Protein AF-A0A316VAS8-F1 (afdb_monomer_lite)

Radius of gyration: 20.97 Å; chains: 1; bounding box: 52×26×60 Å

Structure (mmCIF, N/CA/C/O backbone):
data_AF-A0A316VAS8-F1
#
_entry.id   AF-A0A316VAS8-F1
#
loop_
_atom_site.group_PDB
_atom_site.id
_atom_site.type_symbol
_atom_site.label_atom_id
_atom_site.label_alt_id
_atom_site.label_comp_id
_atom_site.label_asym_id
_atom_site.label_entity_id
_atom_site.label_seq_id
_atom_site.pdbx_PDB_ins_code
_atom_site.Cartn_x
_atom_site.Cartn_y
_atom_site.Cartn_z
_atom_site.occupancy
_atom_site.B_iso_or_equiv
_atom_site.auth_seq_id
_atom_site.auth_comp_id
_atom_site.auth_asym_id
_atom_site.auth_atom_id
_atom_site.pdbx_PDB_model_num
ATOM 1 N N . MET A 1 1 ? 0.333 -2.258 -0.713 1.00 85.44 1 MET A N 1
ATOM 2 C CA . MET A 1 1 ? -1.130 -2.370 -0.491 1.00 85.44 1 MET A CA 1
ATOM 3 C C . MET A 1 1 ? -1.535 -3.249 0.680 1.00 85.44 1 MET A C 1
ATOM 5 O O . MET A 1 1 ? -2.393 -2.812 1.429 1.00 85.44 1 MET A O 1
ATOM 9 N N . GLY A 1 2 ? -0.950 -4.436 0.893 1.00 84.69 2 GLY A N 1
ATOM 10 C CA . GLY A 1 2 ? -1.329 -5.279 2.043 1.00 84.69 2 GLY A CA 1
ATOM 11 C C . GLY A 1 2 ? -1.192 -4.577 3.402 1.00 84.69 2 GLY A C 1
ATOM 12 O O . GLY A 1 2 ? -2.156 -4.522 4.159 1.00 84.69 2 GLY A O 1
ATOM 13 N N . VAL A 1 3 ? -0.025 -3.971 3.653 1.00 83.50 3 VAL A N 1
ATOM 14 C CA . VAL A 1 3 ? 0.287 -3.218 4.883 1.00 83.50 3 VAL A CA 1
ATOM 15 C C . VAL A 1 3 ? -0.749 -2.117 5.184 1.00 83.50 3 VAL A C 1
ATOM 17 O O . VAL A 1 3 ? -1.467 -2.267 6.170 1.00 83.50 3 VAL A O 1
ATOM 20 N N . PRO A 1 4 ? -0.980 -1.105 4.317 1.00 85.50 4 PRO A N 1
ATOM 21 C CA . PRO A 1 4 ? -1.930 -0.032 4.629 1.00 85.50 4 PRO A CA 1
ATOM 22 C C . PRO A 1 4 ? -3.378 -0.526 4.800 1.00 85.50 4 PRO A C 1
ATOM 24 O O . PRO A 1 4 ? -4.128 0.025 5.607 1.00 85.50 4 PRO A O 1
ATOM 27 N N . CYS A 1 5 ? -3.788 -1.588 4.095 1.00 90.38 5 CYS A N 1
ATOM 28 C CA . CYS A 1 5 ? -5.108 -2.193 4.284 1.00 90.38 5 CYS A CA 1
ATOM 29 C C . CYS A 1 5 ? -5.245 -2.898 5.644 1.00 90.38 5 CYS A C 1
ATOM 31 O O . CYS A 1 5 ? -6.290 -2.783 6.292 1.00 90.38 5 CYS A O 1
ATOM 33 N N . ALA A 1 6 ? -4.209 -3.612 6.095 1.00 88.75 6 ALA A N 1
ATOM 34 C CA . ALA A 1 6 ? -4.188 -4.240 7.414 1.00 88.75 6 ALA A CA 1
ATOM 35 C C . ALA A 1 6 ? -4.229 -3.182 8.526 1.00 88.75 6 ALA A C 1
ATOM 37 O O . ALA A 1 6 ? -5.045 -3.279 9.447 1.00 88.75 6 ALA A O 1
ATOM 38 N N . SER A 1 7 ? -3.430 -2.128 8.387 1.00 87.38 7 SER A N 1
ATOM 39 C CA . SER A 1 7 ? -3.349 -1.023 9.342 1.00 87.38 7 SER A CA 1
ATOM 40 C C . SER A 1 7 ? -4.661 -0.248 9.431 1.00 87.38 7 SER A C 1
ATOM 42 O O . SER A 1 7 ? -5.120 0.045 10.535 1.00 87.38 7 SER A O 1
ATOM 44 N N . LEU A 1 8 ? -5.354 -0.037 8.305 1.00 90.38 8 LEU A N 1
ATOM 45 C CA . LEU A 1 8 ? -6.714 0.509 8.286 1.00 90.38 8 LEU A CA 1
ATOM 46 C C . LEU A 1 8 ? -7.700 -0.363 9.085 1.00 90.38 8 LEU A C 1
ATOM 48 O O . LEU A 1 8 ? -8.495 0.161 9.868 1.00 90.38 8 LEU A O 1
ATOM 52 N N . CYS A 1 9 ? -7.656 -1.689 8.919 1.00 92.19 9 CYS A N 1
ATOM 53 C CA . CYS A 1 9 ? -8.532 -2.601 9.663 1.00 92.19 9 CYS A CA 1
ATOM 54 C C . CYS A 1 9 ? -8.258 -2.539 11.173 1.00 92.19 9 CYS A C 1
ATOM 56 O O . CYS A 1 9 ? -9.196 -2.501 11.976 1.00 92.19 9 CYS A O 1
ATOM 58 N N . VAL A 1 10 ? -6.982 -2.480 11.569 1.00 89.88 10 VAL A N 1
ATOM 59 C CA . VAL A 1 10 ? -6.583 -2.319 12.973 1.00 89.88 10 VAL A CA 1
ATOM 60 C C . VAL A 1 10 ? -7.068 -0.975 13.520 1.00 89.88 10 VAL A C 1
ATOM 62 O O . VAL A 1 10 ? -7.765 -0.960 14.536 1.00 89.88 10 VAL A O 1
ATOM 65 N N . ALA A 1 11 ? -6.784 0.137 12.837 1.00 89.88 11 ALA A N 1
ATOM 66 C CA . ALA A 1 11 ? -7.184 1.481 13.254 1.00 89.88 11 ALA A CA 1
ATOM 67 C C . ALA A 1 11 ? -8.708 1.604 13.416 1.00 89.88 11 ALA A C 1
ATOM 69 O O . ALA A 1 11 ? -9.189 2.084 14.445 1.00 89.88 11 ALA A O 1
ATOM 70 N N . LYS A 1 12 ? -9.479 1.084 12.454 1.00 91.69 12 LYS A N 1
ATOM 71 C CA . LYS A 1 12 ? -10.947 1.030 12.506 1.00 91.69 12 LYS A CA 1
ATOM 72 C C . LYS A 1 12 ? -11.452 0.229 13.708 1.00 91.69 12 LYS A C 1
ATOM 74 O O . LYS A 1 12 ? -12.388 0.652 14.386 1.00 91.69 12 LYS A O 1
ATOM 79 N N . LYS A 1 13 ? -10.843 -0.924 13.998 1.00 89.31 13 LYS A N 1
ATOM 80 C CA . LYS A 1 13 ? -11.228 -1.750 15.149 1.00 89.31 13 LYS A CA 1
ATOM 81 C C . LYS A 1 13 ? -10.916 -1.051 16.471 1.00 89.31 13 LYS A C 1
ATOM 83 O O . LYS A 1 13 ? -11.754 -1.072 17.368 1.00 89.31 13 LYS A O 1
ATOM 88 N N . LEU A 1 14 ? -9.748 -0.418 16.591 1.00 88.69 14 LEU A N 1
ATOM 89 C CA . LEU A 1 14 ? -9.381 0.354 17.781 1.00 88.69 14 LEU A CA 1
ATOM 90 C C . LEU A 1 14 ? -10.338 1.541 17.981 1.00 88.69 14 LEU A C 1
ATOM 92 O O . LEU A 1 14 ? -10.826 1.742 19.092 1.00 88.69 14 LEU A O 1
ATOM 96 N N . GLU A 1 15 ? -10.679 2.271 16.913 1.00 90.50 15 GLU A N 1
ATOM 97 C CA . GLU A 1 15 ? -11.632 3.391 16.960 1.00 90.50 15 GLU A CA 1
ATOM 98 C C . GLU A 1 15 ? -13.016 2.937 17.425 1.00 90.50 15 GLU A C 1
ATOM 100 O O . GLU A 1 15 ? -13.619 3.573 18.291 1.00 90.50 15 GLU A O 1
ATOM 105 N N . ALA A 1 16 ? -13.498 1.798 16.929 1.00 87.38 16 ALA A N 1
ATOM 106 C CA . ALA A 1 16 ? -14.784 1.240 17.330 1.00 87.38 16 ALA A CA 1
ATOM 107 C C . ALA A 1 16 ? -14.825 0.856 18.827 1.00 87.38 16 ALA A C 1
ATOM 109 O O . ALA A 1 16 ? -15.875 0.970 19.470 1.00 87.38 16 ALA A O 1
ATOM 110 N N . ILE A 1 17 ? -13.687 0.443 19.404 1.00 85.19 17 ILE A N 1
ATOM 111 C CA . ILE A 1 17 ? -13.554 0.192 20.848 1.00 85.19 17 ILE A CA 1
ATOM 112 C C . ILE A 1 17 ? -13.569 1.530 21.602 1.00 85.19 17 ILE A C 1
ATOM 114 O O . ILE A 1 17 ? -14.363 1.711 22.526 1.00 85.19 17 ILE A O 1
ATOM 118 N N . ALA A 1 18 ? -12.746 2.498 21.185 1.00 85.38 18 ALA A N 1
ATOM 119 C CA . ALA A 1 18 ? -12.641 3.816 21.823 1.00 85.38 18 ALA A CA 1
ATOM 120 C C . ALA A 1 18 ? -13.963 4.601 21.804 1.00 85.38 18 ALA A C 1
ATOM 122 O O . ALA A 1 18 ? -14.313 5.313 22.755 1.00 85.38 18 ALA A O 1
ATOM 123 N N . SER A 1 19 ? -14.722 4.461 20.718 1.00 84.56 19 SER A N 1
ATOM 124 C CA . SER A 1 19 ? -16.012 5.111 20.523 1.00 84.56 19 SER A CA 1
ATOM 125 C C . SER A 1 19 ? -17.147 4.464 21.330 1.00 84.56 19 SER A C 1
ATOM 127 O O . SER A 1 19 ? -18.249 5.005 21.296 1.00 84.56 19 SER A O 1
ATOM 129 N N . THR A 1 20 ? -16.872 3.387 22.087 1.00 79.12 20 THR A N 1
ATOM 130 C CA . THR A 1 20 ? -17.818 2.554 22.863 1.00 79.12 20 THR A CA 1
ATOM 131 C C . THR A 1 20 ? -18.902 1.872 22.028 1.00 79.12 20 THR A C 1
ATOM 133 O O . THR A 1 20 ? -19.840 1.304 22.583 1.00 79.12 20 THR A O 1
ATOM 136 N N . ARG A 1 21 ? -18.771 1.871 20.695 1.00 69.69 21 ARG A N 1
ATOM 137 C CA . ARG A 1 21 ? -19.728 1.230 19.780 1.00 69.69 21 ARG A CA 1
ATOM 138 C C . ARG A 1 21 ? -19.761 -0.289 19.935 1.00 69.69 21 ARG A C 1
ATOM 140 O O . ARG A 1 21 ? -20.758 -0.902 19.589 1.00 69.69 21 ARG A O 1
ATOM 147 N N . ILE A 1 22 ? -18.696 -0.887 20.476 1.00 64.75 22 ILE A N 1
ATOM 148 C CA . ILE A 1 22 ? -18.548 -2.345 20.598 1.00 64.75 22 ILE A CA 1
ATOM 149 C C . ILE A 1 22 ? -19.273 -2.953 21.815 1.00 64.75 22 ILE A C 1
ATOM 151 O O . ILE A 1 22 ? -19.524 -4.154 21.833 1.00 64.75 22 ILE A O 1
ATOM 155 N N . VAL A 1 23 ? -19.693 -2.145 22.795 1.00 61.53 23 VAL A N 1
ATOM 156 C CA . VAL A 1 23 ? -20.216 -2.632 24.092 1.00 61.53 23 VAL A CA 1
ATOM 157 C C . VAL A 1 23 ? -21.593 -3.324 23.978 1.00 61.53 23 VAL A C 1
ATOM 159 O O . VAL A 1 23 ? -22.007 -4.017 24.899 1.00 61.53 23 VAL A O 1
ATOM 162 N N . SER A 1 24 ? -22.298 -3.199 22.844 1.00 63.44 24 SER A N 1
ATOM 163 C CA . SER A 1 24 ? -23.609 -3.843 22.610 1.00 63.44 24 SER A CA 1
ATOM 164 C C . SER A 1 24 ? -23.806 -4.359 21.174 1.00 63.44 24 SER A C 1
ATOM 166 O O . SER A 1 24 ? -24.891 -4.272 20.609 1.00 63.44 24 SER A O 1
ATOM 168 N N . VAL A 1 25 ? -22.752 -4.901 20.558 1.00 70.81 25 VAL A N 1
ATOM 169 C CA . VAL A 1 25 ? -22.807 -5.353 19.155 1.00 70.81 25 VAL A CA 1
ATOM 170 C C . VAL A 1 25 ? -23.423 -6.745 19.042 1.00 70.81 25 VAL A C 1
ATOM 172 O O . VAL A 1 25 ? -22.983 -7.697 19.690 1.00 70.81 25 VAL A O 1
ATOM 175 N N . SER A 1 26 ? -24.411 -6.887 18.159 1.00 79.81 26 SER A N 1
ATOM 176 C CA . SER A 1 26 ? -25.026 -8.182 17.846 1.00 79.81 26 SER A CA 1
ATOM 177 C C . SER A 1 26 ? -24.027 -9.138 17.175 1.00 79.81 26 SER A C 1
ATOM 179 O O . SER A 1 26 ? -23.150 -8.721 16.414 1.00 79.81 26 SER A O 1
ATOM 181 N N . ALA A 1 27 ? -24.195 -10.455 17.346 1.00 81.56 27 ALA A N 1
ATOM 182 C CA . ALA A 1 27 ? -23.403 -11.460 16.625 1.00 81.56 27 ALA A CA 1
ATOM 183 C C . ALA A 1 27 ? -23.442 -11.260 15.093 1.00 81.56 27 ALA A C 1
ATOM 185 O O . ALA A 1 27 ? -22.439 -11.467 14.403 1.00 81.56 27 ALA A O 1
ATOM 186 N N . LYS A 1 28 ? -24.579 -10.789 14.559 1.00 84.75 28 LYS A N 1
ATOM 187 C CA . LYS A 1 28 ? -24.748 -10.469 13.133 1.00 84.75 28 LYS A CA 1
ATOM 188 C C . LYS A 1 28 ? -23.868 -9.294 12.702 1.00 84.75 28 LYS A C 1
ATOM 190 O O . LYS A 1 28 ? -23.245 -9.343 11.642 1.00 84.75 28 LYS A O 1
ATOM 195 N N . GLU A 1 29 ? -23.784 -8.257 13.525 1.00 83.31 29 GLU A N 1
ATOM 196 C CA . GLU A 1 29 ? -22.949 -7.082 13.268 1.00 83.31 29 GLU A CA 1
ATOM 197 C C . GLU A 1 29 ? -21.462 -7.415 13.389 1.00 83.31 29 GLU A C 1
ATOM 199 O O . GLU A 1 29 ? -20.677 -7.012 12.533 1.00 83.31 29 GLU A O 1
ATOM 204 N N . LYS A 1 30 ? -21.078 -8.246 14.367 1.00 82.88 30 LYS A N 1
ATOM 205 C CA . LYS A 1 30 ? -19.704 -8.752 14.497 1.00 82.88 30 LYS A CA 1
ATOM 206 C C . LYS A 1 30 ? -19.264 -9.511 13.241 1.00 82.88 30 LYS A C 1
ATOM 208 O O . LYS A 1 30 ? -18.167 -9.273 12.737 1.00 82.88 30 LYS A O 1
ATOM 213 N N . ARG A 1 31 ? -20.131 -10.377 12.696 1.00 86.75 31 ARG A N 1
ATOM 214 C CA . ARG A 1 31 ? -19.868 -11.097 11.438 1.00 86.75 31 ARG A CA 1
ATOM 215 C C . ARG A 1 31 ? -19.756 -10.142 10.251 1.00 86.75 31 ARG A C 1
ATOM 217 O O . ARG A 1 31 ? -18.853 -10.302 9.439 1.00 86.75 31 ARG A O 1
ATOM 224 N N . ARG A 1 32 ? -20.629 -9.133 10.163 1.00 88.75 32 ARG A N 1
ATOM 225 C CA . ARG A 1 32 ? -20.571 -8.115 9.103 1.00 88.75 32 ARG A CA 1
ATOM 226 C C . ARG A 1 32 ? -19.257 -7.331 9.146 1.00 88.75 32 ARG A C 1
ATOM 228 O O . ARG A 1 32 ? -18.629 -7.171 8.107 1.00 88.75 32 ARG A O 1
ATOM 235 N N . THR A 1 33 ? -18.821 -6.892 10.325 1.00 89.19 33 THR A N 1
ATOM 236 C CA . THR A 1 33 ? -17.541 -6.187 10.494 1.00 89.19 33 THR A CA 1
ATOM 237 C C . THR A 1 33 ? -16.364 -7.063 10.085 1.00 89.19 33 THR A C 1
ATOM 239 O O . THR A 1 33 ? -15.528 -6.610 9.316 1.00 89.19 33 THR A O 1
ATOM 242 N N . LEU A 1 34 ? -16.346 -8.333 10.503 1.00 89.44 34 LEU A N 1
ATOM 243 C CA . LEU A 1 34 ? -15.299 -9.278 10.111 1.00 89.44 34 LEU A CA 1
ATOM 244 C C . LEU A 1 34 ? -15.252 -9.505 8.592 1.00 89.44 34 LEU A C 1
ATOM 246 O O . LEU A 1 34 ? -14.170 -9.518 8.019 1.00 89.44 34 LEU A O 1
ATOM 250 N N . ILE A 1 35 ? -16.405 -9.635 7.927 1.00 93.19 35 ILE A N 1
ATOM 251 C CA . ILE A 1 35 ? -16.462 -9.757 6.460 1.00 93.19 35 ILE A CA 1
ATOM 252 C C . ILE A 1 35 ? -15.888 -8.504 5.788 1.00 93.19 35 ILE A C 1
ATOM 254 O O . ILE A 1 35 ? -15.124 -8.624 4.836 1.00 93.19 35 ILE A O 1
ATOM 258 N N . ILE A 1 36 ? -16.222 -7.311 6.291 1.00 93.19 36 ILE A N 1
ATOM 259 C CA . ILE A 1 36 ? -15.688 -6.051 5.757 1.00 93.19 36 ILE A CA 1
ATOM 260 C C . ILE A 1 36 ? -14.171 -5.980 5.958 1.00 93.19 36 ILE A C 1
ATOM 262 O O . ILE A 1 36 ? -13.456 -5.606 5.035 1.00 93.19 36 ILE A O 1
ATOM 266 N N . ASP A 1 37 ? -13.672 -6.350 7.135 1.00 92.44 37 ASP A N 1
ATOM 267 C CA . ASP A 1 37 ? -12.240 -6.293 7.431 1.00 92.44 37 ASP A CA 1
ATOM 268 C C . ASP A 1 37 ? -11.454 -7.312 6.582 1.00 92.44 37 ASP A C 1
ATOM 270 O O . ASP A 1 37 ? -10.388 -6.988 6.061 1.00 92.44 37 ASP A O 1
ATOM 274 N N . LEU A 1 38 ? -12.000 -8.513 6.351 1.00 92.56 38 LEU A N 1
ATOM 275 C CA . LEU A 1 38 ? -11.423 -9.494 5.419 1.00 92.56 38 LEU A CA 1
ATOM 276 C C . LEU A 1 38 ? -11.439 -8.991 3.974 1.00 92.56 38 LEU A C 1
ATOM 278 O O . LEU A 1 38 ? -10.460 -9.149 3.250 1.00 92.56 38 LEU A O 1
ATOM 282 N N . PHE A 1 39 ? -12.524 -8.347 3.551 1.00 94.38 39 PHE A N 1
ATOM 283 C CA . PHE A 1 39 ? -12.599 -7.745 2.225 1.00 94.38 39 PHE A CA 1
ATOM 284 C C . PHE A 1 39 ? -11.529 -6.654 2.046 1.00 94.38 39 PHE A C 1
ATOM 286 O O . PHE A 1 39 ? -10.809 -6.643 1.052 1.00 94.38 39 PHE A O 1
ATOM 293 N N . ILE A 1 40 ? -11.354 -5.775 3.033 1.00 93.56 40 ILE A N 1
ATOM 294 C CA . ILE A 1 40 ? -10.346 -4.710 2.969 1.00 93.56 40 ILE A CA 1
ATOM 295 C C . ILE A 1 40 ? -8.926 -5.288 2.981 1.00 93.56 40 ILE A C 1
ATOM 297 O O . ILE A 1 40 ? -8.097 -4.877 2.179 1.00 93.56 40 ILE A O 1
ATOM 301 N N . SER A 1 41 ? -8.632 -6.236 3.870 1.00 91.81 41 SER A N 1
ATOM 302 C CA . SER A 1 41 ? -7.270 -6.760 4.065 1.00 91.81 41 SER A CA 1
ATOM 303 C C . SER A 1 41 ? -6.828 -7.805 3.036 1.00 91.81 41 SER A C 1
ATOM 305 O O . SER A 1 41 ? -5.627 -7.985 2.861 1.00 91.81 41 SER A O 1
ATOM 307 N N . ILE A 1 42 ? -7.758 -8.478 2.349 1.00 93.12 42 ILE A N 1
ATOM 308 C CA . ILE A 1 42 ? -7.444 -9.547 1.385 1.00 93.12 42 ILE A CA 1
ATOM 309 C C . ILE A 1 42 ? -7.880 -9.161 -0.026 1.00 93.12 42 ILE A C 1
ATOM 311 O O . ILE A 1 42 ? -7.064 -9.154 -0.946 1.00 93.12 42 ILE A O 1
ATOM 315 N N . PHE A 1 43 ? -9.156 -8.818 -0.214 1.00 94.38 43 PHE A N 1
ATOM 316 C CA . PHE A 1 43 ? -9.695 -8.595 -1.555 1.00 94.38 43 PHE A CA 1
ATOM 317 C C . PHE A 1 43 ? -9.095 -7.348 -2.213 1.00 94.38 43 PHE A C 1
ATOM 319 O O . PHE A 1 43 ? -8.686 -7.424 -3.368 1.00 94.38 43 PHE A O 1
ATOM 326 N N . ILE A 1 44 ? -8.963 -6.230 -1.487 1.00 93.88 44 ILE A N 1
ATOM 327 C CA . ILE A 1 44 ? -8.356 -5.007 -2.045 1.00 93.88 44 ILE A CA 1
ATOM 328 C C . ILE A 1 44 ? -6.904 -5.251 -2.502 1.00 93.88 44 ILE A C 1
ATOM 330 O O . ILE A 1 44 ? -6.604 -4.917 -3.649 1.00 93.88 44 ILE A O 1
ATOM 334 N N . PRO A 1 45 ? -6.004 -5.858 -1.696 1.00 93.69 45 PRO A N 1
ATOM 335 C CA . PRO A 1 45 ? -4.666 -6.208 -2.168 1.00 93.69 45 PRO A CA 1
ATOM 336 C C . PRO A 1 45 ? -4.655 -7.137 -3.382 1.00 93.69 45 PRO A C 1
ATOM 338 O O . PRO A 1 45 ? -3.890 -6.879 -4.304 1.00 93.69 45 PRO A O 1
ATOM 341 N N . ILE A 1 46 ? -5.512 -8.166 -3.428 1.00 95.12 46 ILE A N 1
ATOM 342 C CA . ILE A 1 46 ? -5.592 -9.079 -4.582 1.00 95.12 46 ILE A CA 1
ATOM 343 C C . ILE A 1 46 ? -6.016 -8.327 -5.844 1.00 95.12 46 ILE A C 1
ATOM 345 O O . ILE A 1 46 ? -5.392 -8.485 -6.893 1.00 95.12 46 ILE A O 1
ATOM 349 N N . VAL A 1 47 ? -7.053 -7.492 -5.752 1.00 95.62 47 VAL A N 1
ATOM 350 C CA . VAL A 1 47 ? -7.524 -6.686 -6.884 1.00 95.62 47 VAL A CA 1
ATOM 351 C C . VAL A 1 47 ? -6.436 -5.727 -7.342 1.00 95.62 47 VAL A C 1
ATOM 353 O O . VAL A 1 47 ? -6.151 -5.674 -8.531 1.00 95.62 47 VAL A O 1
ATOM 356 N N . TYR A 1 48 ? -5.777 -5.026 -6.420 1.00 94.81 48 TYR A N 1
ATOM 357 C CA . TYR A 1 48 ? -4.674 -4.127 -6.753 1.00 94.81 48 TYR A CA 1
ATOM 358 C C . TYR A 1 48 ? -3.517 -4.860 -7.445 1.00 94.81 48 TYR A C 1
ATOM 360 O O . TYR A 1 48 ? -3.040 -4.419 -8.485 1.00 94.81 48 TYR A O 1
ATOM 368 N N . SER A 1 49 ? -3.096 -6.004 -6.902 1.00 92.56 49 SER A N 1
ATOM 369 C CA . SER A 1 49 ? -2.045 -6.835 -7.496 1.00 92.56 49 SER A CA 1
ATOM 370 C C . SER A 1 49 ? -2.451 -7.419 -8.846 1.00 92.56 49 SER A C 1
ATOM 372 O O . SER A 1 49 ? -1.602 -7.619 -9.697 1.00 92.56 49 SER A O 1
ATOM 374 N N . THR A 1 50 ? -3.736 -7.686 -9.073 1.00 94.12 50 THR A N 1
ATOM 375 C CA . THR A 1 50 ? -4.212 -8.157 -10.381 1.00 94.12 50 THR A CA 1
ATOM 376 C C . THR A 1 50 ? -4.254 -7.006 -11.379 1.00 94.12 50 THR A C 1
ATOM 378 O O . THR A 1 50 ? -3.848 -7.174 -12.521 1.00 94.12 50 THR A O 1
ATOM 381 N N . LEU A 1 51 ? -4.688 -5.818 -10.949 1.00 94.88 51 LEU A N 1
ATOM 382 C CA . LEU A 1 51 ? -4.720 -4.608 -11.772 1.00 94.88 51 LEU A CA 1
ATOM 383 C C . LEU A 1 51 ? -3.329 -4.123 -12.174 1.00 94.88 51 LEU A C 1
ATOM 385 O O . LEU A 1 51 ? -3.227 -3.379 -13.149 1.00 94.88 51 LEU A O 1
ATOM 389 N N . SER A 1 52 ? -2.264 -4.563 -11.493 1.00 93.88 52 SER A N 1
ATOM 390 C CA . SER A 1 52 ? -0.909 -4.193 -11.892 1.00 93.88 52 SER A CA 1
ATOM 391 C C . SER A 1 52 ? -0.545 -4.666 -13.290 1.00 93.88 52 SER A C 1
ATOM 393 O O . SER A 1 52 ? 0.270 -4.013 -13.932 1.00 93.88 52 SER A O 1
ATOM 395 N N . ILE A 1 53 ? -1.199 -5.722 -13.794 1.00 94.62 53 ILE A N 1
ATOM 396 C CA . ILE A 1 53 ? -1.019 -6.185 -15.172 1.00 94.62 53 ILE A CA 1
ATOM 397 C C . ILE A 1 53 ? -1.275 -5.060 -16.180 1.00 94.62 53 ILE A C 1
ATOM 399 O O . ILE A 1 53 ? -0.562 -4.946 -17.160 1.00 94.62 53 ILE A O 1
ATOM 403 N N . VAL A 1 54 ? -2.231 -4.162 -15.905 1.00 95.62 54 VAL A N 1
ATOM 404 C CA . VAL A 1 54 ? -2.632 -3.099 -16.839 1.00 95.62 54 VAL A CA 1
ATOM 405 C C . VAL A 1 54 ? -1.461 -2.190 -17.191 1.00 95.62 54 VAL A C 1
ATOM 407 O O . VAL A 1 54 ? -1.364 -1.750 -18.333 1.00 95.62 54 VAL A O 1
ATOM 410 N N . TYR A 1 55 ? -0.595 -1.908 -16.218 1.00 94.81 55 TYR A N 1
ATOM 411 C CA . TYR A 1 55 ? 0.571 -1.044 -16.374 1.00 94.81 55 TYR A CA 1
ATOM 412 C C . TYR A 1 55 ? 1.892 -1.824 -16.378 1.00 94.81 55 TYR A C 1
ATOM 414 O O . TYR A 1 55 ? 2.957 -1.233 -16.212 1.00 94.81 55 TYR A O 1
ATOM 422 N N . GLN A 1 56 ? 1.845 -3.142 -16.553 1.00 94.00 56 GLN A N 1
ATOM 423 C CA . GLN A 1 56 ? 3.026 -3.988 -16.591 1.00 94.00 56 GLN A CA 1
ATOM 424 C C . GLN A 1 56 ? 3.422 -4.260 -18.046 1.00 94.00 56 GLN A C 1
ATOM 426 O O . GLN A 1 56 ? 2.665 -4.883 -18.785 1.00 94.00 56 GLN A O 1
ATOM 431 N N . GLY A 1 57 ? 4.605 -3.799 -18.461 1.00 92.25 57 GLY A N 1
ATOM 432 C CA . GLY A 1 57 ? 5.062 -3.951 -19.850 1.00 92.25 57 GLY A CA 1
ATOM 433 C C . GLY A 1 57 ? 5.479 -5.387 -20.181 1.00 92.25 57 GLY A C 1
ATOM 434 O O . GLY A 1 57 ? 5.082 -5.970 -21.189 1.00 92.25 57 GLY A O 1
ATOM 435 N N . HIS A 1 58 ? 6.239 -6.006 -19.279 1.00 93.19 58 HIS A N 1
ATOM 436 C CA . HIS A 1 58 ? 6.685 -7.393 -19.404 1.00 93.19 58 HIS A CA 1
ATOM 437 C C . HIS A 1 58 ? 6.774 -8.090 -18.046 1.00 93.19 58 HIS A C 1
ATOM 439 O O . HIS A 1 58 ? 6.443 -7.530 -16.999 1.00 93.19 58 HIS A O 1
ATOM 445 N N . ARG A 1 59 ? 7.163 -9.365 -18.054 1.00 91.31 59 ARG A N 1
ATOM 446 C CA . ARG A 1 59 ? 6.950 -10.275 -16.929 1.00 91.31 59 ARG A CA 1
ATOM 447 C C . ARG A 1 59 ? 7.604 -9.792 -15.637 1.00 91.31 59 ARG A C 1
ATOM 449 O O . ARG A 1 59 ? 6.935 -9.775 -14.611 1.00 91.31 59 ARG A O 1
ATOM 456 N N . PHE A 1 60 ? 8.886 -9.451 -15.671 1.00 92.12 60 PHE A N 1
ATOM 457 C CA . PHE A 1 60 ? 9.639 -8.818 -14.584 1.00 92.12 60 PHE A CA 1
ATOM 458 C C . PHE A 1 60 ? 11.075 -8.559 -15.043 1.00 92.12 60 PHE A C 1
ATOM 460 O O . PHE A 1 60 ? 11.555 -9.179 -15.994 1.00 92.12 60 PHE A O 1
ATOM 467 N N . ASP A 1 61 ? 11.760 -7.695 -14.308 1.00 91.88 61 ASP A N 1
ATOM 468 C CA . ASP A 1 61 ? 13.193 -7.461 -14.421 1.00 91.88 61 ASP A CA 1
ATOM 469 C C . ASP A 1 61 ? 13.927 -8.118 -13.255 1.00 91.88 61 ASP A C 1
ATOM 471 O O . ASP A 1 61 ? 13.449 -8.122 -12.119 1.00 91.88 61 ASP A O 1
ATOM 475 N N . ILE A 1 62 ? 15.103 -8.671 -13.529 1.00 92.88 62 ILE A N 1
ATOM 476 C CA . ILE A 1 62 ? 16.046 -9.137 -12.518 1.00 92.88 62 ILE A CA 1
ATOM 477 C C . ILE A 1 62 ? 17.143 -8.090 -12.429 1.00 92.88 62 ILE A C 1
ATOM 479 O O . ILE A 1 62 ? 17.972 -7.972 -13.327 1.00 92.88 62 ILE A O 1
ATOM 483 N N . ILE A 1 63 ? 17.142 -7.327 -11.346 1.00 90.50 63 ILE A N 1
ATOM 484 C CA . ILE A 1 63 ? 18.142 -6.298 -11.098 1.00 90.50 63 ILE A CA 1
ATOM 485 C C . ILE A 1 63 ? 19.212 -6.872 -10.172 1.00 90.50 63 ILE A C 1
ATOM 487 O O . ILE A 1 63 ? 18.911 -7.337 -9.070 1.00 90.50 63 ILE A O 1
ATOM 491 N N . GLU A 1 64 ? 20.469 -6.841 -10.600 1.00 88.81 64 GLU A N 1
ATOM 492 C CA . GLU A 1 64 ? 21.595 -7.309 -9.792 1.00 88.81 64 GLU A CA 1
ATOM 493 C C . GLU A 1 64 ? 21.687 -6.534 -8.460 1.00 88.81 64 GLU A C 1
ATOM 495 O O . GLU A 1 64 ? 21.611 -5.308 -8.428 1.00 88.81 64 GLU A O 1
ATOM 500 N N . GLY A 1 65 ? 21.786 -7.251 -7.333 1.00 85.50 65 GLY A N 1
ATOM 501 C CA . GLY A 1 65 ? 21.814 -6.669 -5.978 1.00 85.50 65 GLY A CA 1
ATOM 502 C C . GLY A 1 65 ? 20.446 -6.319 -5.363 1.00 85.50 65 GLY A C 1
ATOM 503 O O . GLY A 1 65 ? 20.347 -6.162 -4.140 1.00 85.50 65 GLY A O 1
ATOM 504 N N . ILE A 1 66 ? 19.381 -6.261 -6.170 1.00 85.06 66 ILE A N 1
ATOM 505 C CA . ILE A 1 66 ? 18.003 -5.973 -5.726 1.00 85.06 66 ILE A CA 1
ATOM 506 C C . ILE A 1 66 ? 17.117 -7.219 -5.823 1.00 85.06 66 ILE A C 1
ATOM 508 O O . ILE A 1 66 ? 16.428 -7.564 -4.863 1.00 85.06 66 ILE A O 1
ATOM 512 N N . GLY A 1 67 ? 17.163 -7.920 -6.957 1.00 88.06 67 GLY A N 1
ATOM 513 C CA . GLY A 1 67 ? 16.347 -9.092 -7.256 1.00 88.06 67 GLY A CA 1
ATOM 514 C C . GLY A 1 67 ? 15.231 -8.803 -8.260 1.00 88.06 67 GLY A C 1
ATOM 515 O O . GLY A 1 67 ? 15.396 -8.016 -9.189 1.00 88.06 67 GLY A O 1
ATOM 516 N N . CYS A 1 68 ? 14.101 -9.493 -8.098 1.00 89.75 68 CYS A N 1
ATOM 517 C CA . CYS A 1 68 ? 12.962 -9.411 -9.011 1.00 89.75 68 CYS A CA 1
ATOM 518 C C . CYS A 1 68 ? 12.165 -8.118 -8.789 1.00 89.75 68 CYS A C 1
ATOM 520 O O . CYS A 1 68 ? 11.712 -7.857 -7.674 1.00 89.75 68 CYS A O 1
ATOM 522 N N . ASN A 1 69 ? 11.955 -7.344 -9.852 1.00 88.06 69 ASN A N 1
ATOM 523 C CA . ASN A 1 69 ? 11.201 -6.097 -9.832 1.00 88.06 69 ASN A CA 1
ATOM 524 C C . ASN A 1 69 ? 10.148 -6.082 -10.957 1.00 88.06 69 ASN A C 1
ATOM 526 O O . ASN A 1 69 ? 10.429 -6.552 -12.062 1.00 88.06 69 ASN A O 1
ATOM 530 N N . PRO A 1 70 ? 8.927 -5.567 -10.723 1.00 88.25 70 PRO A N 1
ATOM 531 C CA . PRO A 1 70 ? 7.924 -5.475 -11.775 1.00 88.25 70 PRO A CA 1
ATOM 532 C C . PRO A 1 70 ? 8.352 -4.482 -12.859 1.00 88.25 70 PRO A C 1
ATOM 534 O O . PRO A 1 70 ? 8.684 -3.327 -12.575 1.00 88.25 70 PRO A O 1
ATOM 537 N N . ALA A 1 71 ? 8.268 -4.920 -14.110 1.00 91.88 71 ALA A N 1
ATOM 538 C CA . ALA A 1 71 ? 8.531 -4.079 -15.264 1.00 91.88 71 ALA A CA 1
ATOM 539 C C . ALA A 1 71 ? 7.367 -3.113 -15.508 1.00 91.88 71 ALA A C 1
ATOM 541 O O . ALA A 1 71 ? 6.348 -3.455 -16.114 1.00 91.88 71 ALA A O 1
ATOM 542 N N . THR A 1 72 ? 7.501 -1.906 -14.972 1.00 92.19 72 THR A N 1
ATOM 543 C CA . THR A 1 72 ? 6.425 -0.912 -14.941 1.00 92.19 72 THR A CA 1
ATOM 544 C C . THR A 1 72 ? 6.465 -0.049 -16.200 1.00 92.19 72 THR A C 1
ATOM 546 O O . THR A 1 72 ? 7.458 0.624 -16.460 1.00 92.19 72 THR A O 1
ATOM 549 N N . TYR A 1 73 ? 5.365 -0.019 -16.951 1.00 94.12 73 TYR A N 1
ATOM 550 C CA . TYR A 1 73 ? 5.165 0.882 -18.082 1.00 94.12 73 TYR A CA 1
ATOM 551 C C . TYR A 1 73 ? 4.591 2.221 -17.593 1.00 94.12 73 TYR A C 1
ATOM 553 O O . TYR A 1 73 ? 3.407 2.338 -17.246 1.00 94.12 73 TYR A O 1
ATOM 561 N N . VAL A 1 74 ? 5.447 3.244 -17.528 1.00 94.19 74 VAL A N 1
ATOM 562 C CA . VAL A 1 74 ? 5.109 4.553 -16.957 1.00 94.19 74 VAL A CA 1
ATOM 563 C C . VAL A 1 74 ? 4.163 5.303 -17.891 1.00 94.19 74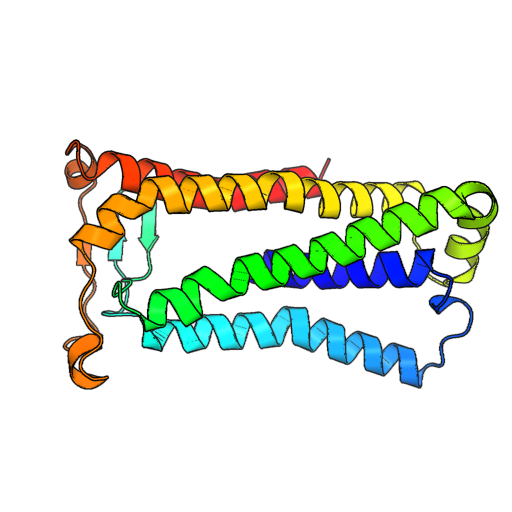 VAL A C 1
ATOM 565 O O . VAL A 1 74 ? 4.540 5.802 -18.943 1.00 94.19 74 VAL A O 1
ATOM 568 N N . SER A 1 75 ? 2.897 5.374 -17.492 1.00 95.31 75 SER A N 1
ATOM 569 C CA . SER A 1 75 ? 1.799 5.916 -18.295 1.00 95.31 75 SER A CA 1
ATOM 570 C C . SER A 1 75 ? 0.650 6.373 -17.388 1.00 95.31 75 SER A C 1
ATOM 572 O O . SER A 1 75 ? 0.692 6.183 -16.169 1.00 95.31 75 SER A O 1
ATOM 574 N N . TRP A 1 76 ? -0.405 6.981 -17.943 1.00 94.94 76 TRP A N 1
ATOM 575 C CA . TRP A 1 76 ? -1.537 7.439 -17.124 1.00 94.94 76 TRP A CA 1
ATOM 576 C C . TRP A 1 76 ? -2.210 6.321 -16.289 1.00 94.94 76 TRP A C 1
ATOM 578 O O . TRP A 1 76 ? -2.562 6.610 -15.140 1.00 94.94 76 TRP A O 1
ATOM 588 N N . PRO A 1 77 ? -2.338 5.050 -16.746 1.00 96.00 77 PRO A N 1
ATOM 589 C CA . PRO A 1 77 ? -2.885 3.984 -15.908 1.00 96.00 77 PRO A CA 1
ATOM 590 C C . PRO A 1 77 ? -2.003 3.652 -14.707 1.00 96.00 77 PRO A C 1
ATOM 592 O O . PRO A 1 77 ? -2.538 3.375 -13.640 1.00 96.00 77 PRO A O 1
ATOM 595 N N . TYR A 1 78 ? -0.674 3.728 -14.833 1.00 94.62 78 TYR A N 1
ATOM 596 C CA . TYR A 1 78 ? 0.230 3.537 -13.694 1.00 94.62 78 TYR A CA 1
ATOM 597 C C . TYR A 1 78 ? -0.009 4.590 -12.603 1.00 94.62 78 TYR A C 1
ATOM 599 O O . TYR A 1 78 ? -0.068 4.268 -11.417 1.00 94.62 78 TYR A O 1
ATOM 607 N N . ILE A 1 79 ? -0.225 5.847 -12.997 1.00 93.12 79 ILE A N 1
ATOM 608 C CA . ILE A 1 79 ? -0.512 6.930 -12.050 1.00 93.12 79 ILE A CA 1
ATOM 609 C C . ILE A 1 79 ? -1.831 6.658 -11.308 1.00 93.12 79 ILE A C 1
ATOM 611 O O . ILE A 1 79 ? -1.878 6.725 -10.078 1.00 93.12 79 ILE A O 1
ATOM 615 N N . LEU A 1 80 ? -2.892 6.301 -12.038 1.00 95.19 80 LEU A N 1
ATOM 616 C CA . LEU A 1 80 ? -4.219 6.075 -11.456 1.00 95.19 80 LEU A CA 1
ATOM 617 C C . LEU A 1 80 ? -4.332 4.780 -10.644 1.00 95.19 80 LEU A C 1
ATOM 619 O O . LEU A 1 80 ? -5.000 4.774 -9.613 1.00 95.19 80 LEU A O 1
ATOM 623 N N . LEU A 1 81 ? -3.721 3.689 -11.108 1.00 94.81 81 LEU A N 1
ATOM 624 C CA . LEU A 1 81 ? -3.888 2.354 -10.526 1.00 94.81 81 LEU A CA 1
ATOM 625 C C . LEU A 1 81 ? -2.743 1.957 -9.592 1.00 94.81 81 LEU A C 1
ATOM 627 O O . LEU A 1 81 ? -2.973 1.180 -8.673 1.00 94.81 81 LEU A O 1
ATOM 631 N N . GLY A 1 82 ? -1.534 2.474 -9.808 1.00 92.25 82 GLY A N 1
ATOM 632 C CA . GLY A 1 82 ? -0.356 2.175 -8.992 1.00 92.25 82 GLY A CA 1
ATOM 633 C C . GLY A 1 82 ? -0.086 3.243 -7.933 1.00 92.25 82 GLY A C 1
ATOM 634 O O . GLY A 1 82 ? -0.018 2.944 -6.745 1.00 92.25 82 GLY A O 1
ATOM 635 N N . ILE A 1 83 ? 0.042 4.506 -8.346 1.00 91.50 83 ILE A N 1
ATOM 636 C CA . ILE A 1 83 ? 0.511 5.586 -7.458 1.00 91.50 83 ILE A CA 1
ATOM 637 C C . ILE A 1 83 ? -0.595 6.084 -6.518 1.00 91.50 83 ILE A C 1
ATOM 639 O O . ILE A 1 83 ? -0.353 6.263 -5.329 1.00 91.50 83 ILE A O 1
ATOM 643 N N . ILE A 1 84 ? -1.806 6.325 -7.022 1.00 92.19 84 ILE A N 1
ATOM 644 C CA . ILE A 1 84 ? -2.883 6.984 -6.259 1.00 92.19 84 ILE A CA 1
ATOM 645 C C . ILE A 1 84 ? -3.553 6.104 -5.179 1.00 92.19 84 ILE A C 1
ATOM 647 O O . ILE A 1 84 ? -3.857 6.627 -4.104 1.00 92.19 84 ILE A O 1
ATOM 651 N N . PRO A 1 85 ? -3.817 4.800 -5.382 1.00 92.94 85 PRO A N 1
ATOM 652 C CA . PRO A 1 85 ? -4.568 4.023 -4.394 1.00 92.94 85 PRO A CA 1
ATOM 653 C C . PRO A 1 85 ? -3.886 3.862 -3.020 1.00 92.94 85 PRO A C 1
ATOM 655 O O . PRO A 1 85 ? -4.585 4.013 -2.012 1.00 92.94 85 PRO A O 1
ATOM 658 N N . PRO A 1 86 ? -2.563 3.599 -2.917 1.00 89.62 86 PRO A N 1
ATOM 659 C CA . PRO A 1 86 ? -1.884 3.495 -1.624 1.00 89.62 86 PRO A CA 1
ATOM 660 C C . PRO A 1 86 ? -2.065 4.712 -0.695 1.00 89.62 86 PRO A C 1
ATOM 662 O O . PRO A 1 86 ? -2.539 4.506 0.427 1.00 89.62 86 PRO A O 1
ATOM 665 N N . PRO A 1 87 ? -1.775 5.968 -1.107 1.00 89.06 87 PRO A N 1
ATOM 666 C CA . PRO A 1 87 ? -1.921 7.127 -0.228 1.00 89.06 87 PRO A CA 1
ATOM 667 C C . PRO A 1 87 ? -3.375 7.392 0.177 1.00 89.06 87 PRO A C 1
ATOM 669 O O . PRO A 1 87 ? -3.603 7.884 1.279 1.00 89.06 87 PRO A O 1
ATOM 672 N N . ILE A 1 88 ? -4.368 7.024 -0.645 1.00 91.69 88 ILE A N 1
ATOM 673 C CA . ILE A 1 88 ? -5.787 7.134 -0.267 1.00 91.69 88 ILE A CA 1
ATOM 674 C C . ILE A 1 88 ? -6.099 6.222 0.924 1.00 91.69 88 ILE A C 1
ATOM 676 O O . ILE A 1 88 ? -6.668 6.678 1.916 1.00 91.69 88 ILE A O 1
ATOM 680 N N . ILE A 1 89 ? -5.720 4.941 0.854 1.00 90.62 89 ILE A N 1
ATOM 681 C CA . ILE A 1 89 ? -5.961 3.992 1.954 1.00 90.62 89 ILE A CA 1
ATOM 682 C C . ILE A 1 89 ? -5.221 4.438 3.215 1.00 90.62 89 ILE A C 1
ATOM 684 O O . ILE A 1 89 ? -5.793 4.413 4.309 1.00 90.62 89 ILE A O 1
ATOM 688 N N . SER A 1 90 ? -3.983 4.905 3.058 1.00 86.38 90 SER A N 1
ATOM 689 C CA . SER A 1 90 ? -3.198 5.445 4.161 1.00 86.38 90 SER A CA 1
ATOM 690 C C . SER A 1 90 ? -3.878 6.667 4.797 1.00 86.38 90 SER A C 1
ATOM 692 O O . SER A 1 90 ? -4.091 6.694 6.008 1.00 86.38 90 SER A O 1
ATOM 694 N N . ALA A 1 91 ? -4.351 7.633 4.007 1.00 87.94 91 ALA A N 1
ATOM 695 C CA . ALA A 1 91 ? -5.075 8.796 4.522 1.00 87.94 91 ALA A CA 1
ATOM 696 C C . ALA A 1 91 ? -6.349 8.408 5.296 1.00 87.94 91 ALA A C 1
ATOM 698 O O . ALA A 1 91 ? -6.626 8.970 6.356 1.00 87.94 91 ALA A O 1
ATOM 699 N N . ILE A 1 92 ? -7.104 7.408 4.826 1.00 90.94 92 ILE A N 1
ATOM 700 C CA . ILE A 1 92 ? -8.280 6.898 5.550 1.00 90.94 92 ILE A CA 1
ATOM 701 C C . ILE A 1 92 ? -7.856 6.286 6.895 1.00 90.94 92 ILE A C 1
ATOM 703 O O . ILE A 1 92 ? -8.483 6.561 7.921 1.00 90.94 92 ILE A O 1
ATOM 707 N N . SER A 1 93 ? -6.779 5.496 6.915 1.00 88.25 93 SER A N 1
ATOM 708 C CA . SER A 1 93 ? -6.227 4.918 8.149 1.00 88.25 93 SER A CA 1
ATOM 709 C C . SER A 1 93 ? -5.830 6.005 9.158 1.00 88.25 93 SER A C 1
ATOM 711 O O . SER A 1 93 ? -6.163 5.904 10.342 1.00 88.25 93 SER A O 1
ATOM 713 N N . LEU A 1 94 ? -5.214 7.098 8.690 1.00 85.44 94 LEU A N 1
ATOM 714 C CA . LEU A 1 94 ? -4.861 8.250 9.523 1.00 85.44 94 LEU A CA 1
ATOM 715 C C . LEU A 1 94 ? -6.086 8.869 10.198 1.00 85.44 94 LEU A C 1
ATOM 717 O O . LEU A 1 94 ? -6.070 9.109 11.404 1.00 85.44 94 LEU A O 1
ATOM 721 N N . VAL A 1 95 ? -7.163 9.093 9.439 1.00 90.12 95 VAL A N 1
ATOM 722 C CA . VAL A 1 95 ? -8.405 9.668 9.974 1.00 90.12 95 VAL A CA 1
ATOM 723 C C . VAL A 1 95 ? -8.957 8.800 11.107 1.00 90.12 95 VAL A C 1
ATOM 725 O O . VAL A 1 95 ? -9.264 9.326 12.181 1.00 90.12 95 VAL A O 1
ATOM 728 N N . TYR A 1 96 ? -9.019 7.476 10.919 1.00 90.38 96 TYR A N 1
ATOM 729 C CA . TYR A 1 96 ? -9.459 6.555 11.973 1.00 90.38 96 TYR A CA 1
ATOM 730 C C . TYR A 1 96 ? -8.535 6.579 13.193 1.00 90.38 96 TYR A C 1
ATOM 732 O O . TYR A 1 96 ? -9.027 6.624 14.321 1.00 90.38 96 TYR A O 1
ATOM 740 N N . SER A 1 97 ? -7.216 6.617 12.996 1.00 85.81 97 SER A N 1
ATOM 741 C CA . SER A 1 97 ? -6.241 6.724 14.088 1.00 85.81 97 SER A CA 1
ATOM 742 C C . SER A 1 97 ? -6.403 8.027 14.884 1.00 85.81 97 SER A C 1
ATOM 744 O O . SER A 1 97 ? -6.455 7.995 16.116 1.00 85.81 97 SER A O 1
ATOM 746 N N . CYS A 1 98 ? -6.590 9.169 14.214 1.00 87.56 98 CYS A N 1
ATOM 747 C CA . CYS A 1 98 ? -6.851 10.456 14.865 1.00 87.56 98 CYS A CA 1
ATOM 748 C C . CYS A 1 98 ? -8.171 10.452 15.653 1.00 87.56 98 CYS A C 1
ATOM 750 O O . CYS A 1 98 ? -8.219 10.925 16.792 1.00 87.56 98 CYS A O 1
ATOM 752 N N . MET A 1 99 ? -9.244 9.896 15.079 1.00 89.69 99 MET A N 1
ATOM 753 C CA . MET A 1 99 ? -10.526 9.739 15.775 1.00 89.69 99 MET A CA 1
ATOM 754 C C . MET A 1 99 ? -10.390 8.842 17.006 1.00 89.69 99 MET A C 1
ATOM 756 O O . MET A 1 99 ? -10.896 9.168 18.082 1.00 89.69 99 MET A O 1
ATOM 760 N N . CYS A 1 100 ? -9.657 7.741 16.868 1.00 87.75 100 CYS A N 1
ATOM 761 C CA . CYS A 1 100 ? -9.382 6.806 17.943 1.00 87.75 100 CYS A CA 1
ATOM 762 C C . CYS A 1 100 ? -8.637 7.478 19.106 1.00 87.75 100 CYS A C 1
ATOM 764 O O . CYS A 1 100 ? -9.062 7.376 20.261 1.00 87.75 100 CYS A O 1
ATOM 766 N N . LEU A 1 101 ? -7.585 8.245 18.799 1.00 85.50 101 LEU A N 1
ATOM 767 C CA . LEU A 1 101 ? -6.827 9.013 19.785 1.00 85.50 101 LEU A CA 1
ATOM 768 C C . LEU A 1 101 ? -7.707 10.059 20.481 1.00 85.50 101 LEU A C 1
ATOM 770 O O . LEU A 1 101 ? -7.689 10.164 21.708 1.00 85.50 101 LEU A O 1
ATOM 774 N N . LYS A 1 102 ? -8.539 10.787 19.726 1.00 88.00 102 LYS A N 1
ATOM 775 C CA . LYS A 1 102 ? -9.503 11.747 20.284 1.00 88.00 102 LYS A CA 1
ATOM 776 C C . LYS A 1 102 ? -10.449 11.070 21.279 1.00 88.00 102 LYS A C 1
ATOM 778 O O . LYS A 1 102 ? -10.623 11.561 22.395 1.00 88.00 102 LYS A O 1
ATOM 783 N N . HIS A 1 103 ? -11.043 9.936 20.907 1.00 87.62 103 HIS A N 1
ATOM 784 C CA . HIS A 1 103 ? -11.938 9.184 21.787 1.00 87.62 103 HIS A CA 1
ATOM 785 C C . HIS A 1 103 ? -11.223 8.657 23.036 1.00 87.62 103 HIS A C 1
ATOM 787 O O . HIS A 1 103 ? -11.773 8.753 24.137 1.00 87.62 103 HIS A O 1
ATOM 793 N N . PHE A 1 104 ? -9.987 8.178 22.887 1.00 84.38 104 PHE A N 1
ATOM 794 C CA . PHE A 1 104 ? -9.155 7.752 24.007 1.00 84.38 104 PHE A CA 1
ATOM 795 C C . PHE A 1 104 ? -8.878 8.900 24.988 1.00 84.38 104 PHE A C 1
ATOM 797 O O . PHE A 1 104 ? -9.094 8.735 26.188 1.00 84.38 104 PHE A O 1
ATOM 804 N N . VAL A 1 105 ? -8.457 10.075 24.503 1.00 84.44 105 VAL A N 1
ATOM 805 C CA . VAL A 1 105 ? -8.144 11.237 25.355 1.00 84.44 105 VAL A CA 1
ATOM 806 C C . VAL A 1 105 ? -9.379 11.702 26.125 1.00 84.44 105 VAL A C 1
ATOM 808 O O . VAL A 1 105 ? -9.307 11.886 27.342 1.00 84.44 105 VAL A O 1
ATOM 811 N N . VAL A 1 106 ? -10.524 11.824 25.446 1.00 86.62 106 VAL A N 1
ATOM 812 C CA . VAL A 1 106 ? -11.785 12.268 26.062 1.00 86.62 106 VAL A CA 1
ATOM 813 C C . VAL A 1 106 ? -12.276 11.275 27.123 1.00 86.62 106 VAL A C 1
ATOM 815 O O . VAL A 1 106 ? -12.753 11.686 28.178 1.00 86.62 106 VAL A O 1
ATOM 818 N N . ARG A 1 107 ? -12.137 9.963 26.887 1.00 81.88 107 ARG A N 1
ATOM 819 C CA . ARG A 1 107 ? -12.691 8.906 27.759 1.00 81.88 107 ARG A CA 1
ATOM 820 C C . ARG A 1 107 ? -11.645 8.175 28.595 1.00 81.88 107 ARG A C 1
ATOM 822 O O . ARG A 1 107 ? -11.944 7.131 29.174 1.00 81.88 107 ARG A O 1
ATOM 829 N N . ARG A 1 108 ? -10.437 8.730 28.736 1.00 80.06 108 ARG A N 1
ATOM 830 C CA . ARG A 1 108 ? -9.278 8.092 29.397 1.00 80.06 108 ARG A CA 1
ATOM 831 C C . ARG A 1 108 ? -9.561 7.501 30.782 1.00 80.06 108 ARG A C 1
ATOM 833 O O . ARG A 1 108 ? -8.916 6.529 31.161 1.00 80.06 108 ARG A O 1
ATOM 840 N N . LYS A 1 109 ? -10.510 8.076 31.535 1.00 80.75 109 LYS A N 1
ATOM 841 C CA . LYS A 1 109 ? -10.911 7.607 32.876 1.00 80.75 109 LYS A CA 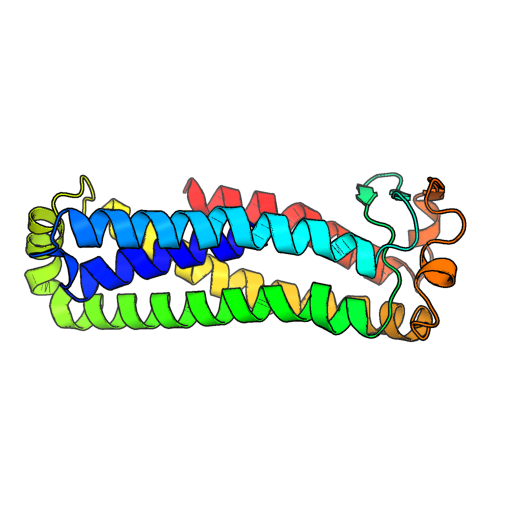1
ATOM 842 C C . LYS A 1 109 ? -11.779 6.342 32.838 1.00 80.75 109 LYS A C 1
ATOM 844 O O . LYS A 1 109 ? -11.663 5.507 33.721 1.00 80.75 109 LYS A O 1
ATOM 849 N N . GLN A 1 110 ? -12.620 6.193 31.817 1.00 80.56 110 GLN A N 1
ATOM 850 C CA . GLN A 1 110 ? -13.539 5.057 31.641 1.00 80.56 110 GLN A CA 1
ATOM 851 C C . GLN A 1 110 ? -12.971 3.991 30.694 1.00 80.56 110 GLN A C 1
ATOM 853 O O . GLN A 1 110 ? -13.504 2.892 30.588 1.00 80.56 110 GLN A O 1
ATOM 858 N N . PHE A 1 111 ? -11.870 4.304 30.013 1.00 78.50 111 PHE A N 1
ATOM 859 C CA . PHE A 1 111 ? -11.301 3.488 28.950 1.00 78.50 111 PHE A CA 1
ATOM 860 C C . PHE A 1 111 ? -10.916 2.066 29.389 1.00 78.50 111 PHE A C 1
ATOM 862 O O . PHE A 1 111 ? -11.173 1.113 28.661 1.00 78.50 111 PHE A O 1
ATOM 869 N N . THR A 1 112 ? -10.363 1.898 30.595 1.00 78.19 112 THR A N 1
ATOM 870 C CA . THR A 1 112 ? -10.056 0.561 31.133 1.00 78.19 112 THR A CA 1
ATOM 871 C C . THR A 1 112 ? -11.321 -0.290 31.269 1.00 78.19 112 THR A C 1
ATOM 873 O O . THR A 1 112 ? -11.311 -1.454 30.886 1.00 78.19 112 THR A O 1
ATOM 876 N N . ALA A 1 113 ? -12.428 0.296 31.738 1.00 78.75 113 ALA A N 1
ATOM 877 C CA . ALA A 1 113 ? -13.702 -0.412 31.855 1.00 78.75 113 ALA A CA 1
ATOM 878 C C . ALA A 1 113 ? -14.293 -0.765 30.478 1.00 78.75 113 ALA A C 1
ATOM 880 O O . ALA A 1 113 ? -14.818 -1.860 30.303 1.00 78.75 113 ALA A O 1
ATOM 881 N N . VAL A 1 114 ? -14.150 0.126 29.490 1.00 79.50 114 VAL A N 1
ATOM 882 C CA . VAL A 1 114 ? -14.570 -0.114 28.096 1.00 79.50 114 VAL A CA 1
ATOM 883 C C . VAL A 1 114 ? -13.776 -1.254 27.450 1.00 79.50 114 VAL A C 1
ATOM 885 O O . VAL A 1 114 ? -14.350 -2.072 26.738 1.00 79.50 114 VAL A O 1
ATOM 888 N N . LEU A 1 115 ? -12.467 -1.340 27.704 1.00 79.31 115 LEU A N 1
ATOM 889 C CA . LEU A 1 115 ? -11.642 -2.450 27.216 1.00 79.31 115 LEU A CA 1
ATOM 890 C C . LEU A 1 115 ? -12.088 -3.791 27.806 1.00 79.31 115 LEU A C 1
ATOM 892 O O . LEU A 1 115 ? -12.231 -4.762 27.065 1.00 79.31 115 LEU A O 1
ATOM 896 N N . CYS A 1 116 ? -12.348 -3.827 29.117 1.00 76.56 116 CYS A N 1
ATOM 897 C CA . CYS A 1 116 ? -12.851 -5.019 29.796 1.00 76.56 116 CYS A CA 1
ATOM 898 C C . CYS A 1 116 ? -14.227 -5.450 29.262 1.00 76.56 116 CYS A C 1
ATOM 900 O O . CYS A 1 116 ? -14.465 -6.642 29.084 1.00 76.56 116 CYS A O 1
ATOM 902 N N . SER A 1 117 ? -15.126 -4.502 28.977 1.00 75.88 117 SER A N 1
ATOM 903 C CA . SER A 1 117 ? -16.480 -4.810 28.500 1.00 75.88 117 SER A CA 1
ATOM 904 C C . SER A 1 117 ? -16.560 -5.146 27.009 1.00 75.88 117 SER A C 1
ATOM 906 O O . SER A 1 117 ? -17.517 -5.787 26.584 1.00 75.88 117 SER A O 1
ATOM 908 N N . ALA A 1 118 ? -15.553 -4.786 26.207 1.00 71.12 118 ALA A N 1
ATOM 909 C CA . ALA A 1 118 ? -15.504 -5.101 24.778 1.00 71.12 118 ALA A CA 1
ATOM 910 C C . ALA A 1 118 ? -15.316 -6.605 24.472 1.00 71.12 118 ALA A C 1
ATOM 912 O O . ALA A 1 118 ? -15.309 -6.992 23.301 1.00 71.12 118 ALA A O 1
ATOM 913 N N . GLY A 1 119 ? -15.130 -7.457 25.493 1.00 67.06 119 GLY A N 1
ATOM 914 C CA . GLY A 1 119 ? -14.958 -8.907 25.328 1.00 67.06 119 GLY A CA 1
ATOM 915 C C . GLY A 1 119 ? -13.710 -9.281 24.523 1.00 67.06 119 GLY A C 1
ATOM 916 O O . GLY A 1 119 ? -13.643 -10.353 23.922 1.00 67.06 119 GLY A O 1
ATOM 917 N N . SER A 1 120 ? -12.742 -8.366 24.451 1.00 66.25 120 SER A N 1
ATOM 918 C CA . SER A 1 120 ? -11.457 -8.568 23.795 1.00 66.25 120 SER A CA 1
ATOM 919 C C . SER A 1 120 ? -10.387 -8.790 24.848 1.00 66.25 120 SER A C 1
ATOM 921 O O . SER A 1 120 ? -10.346 -8.056 25.829 1.00 66.25 120 SER A O 1
ATOM 923 N N . ASP A 1 121 ? -9.462 -9.712 24.601 1.00 70.19 121 ASP A N 1
ATOM 924 C CA . ASP A 1 121 ? -8.329 -9.998 25.493 1.00 70.19 121 ASP A CA 1
ATOM 925 C C . ASP A 1 121 ? -7.254 -8.878 25.480 1.00 70.19 121 ASP A C 1
ATOM 927 O O . ASP A 1 121 ? -6.056 -9.118 25.607 1.00 70.19 121 ASP A O 1
ATOM 931 N N . LEU A 1 122 ? -7.660 -7.641 25.159 1.00 74.62 122 LEU A N 1
ATOM 932 C CA . LEU A 1 122 ? -6.818 -6.457 25.008 1.00 74.62 122 LEU A CA 1
ATOM 933 C C . LEU A 1 122 ? -6.676 -5.762 26.361 1.00 74.62 122 LEU A C 1
ATOM 935 O O . LEU A 1 122 ? -7.607 -5.120 26.843 1.00 74.62 122 LEU A O 1
ATOM 939 N N . ASN A 1 123 ? -5.477 -5.806 26.936 1.00 81.00 123 ASN A N 1
ATOM 940 C CA . ASN A 1 123 ? -5.130 -4.902 28.027 1.00 81.00 123 ASN A CA 1
ATOM 941 C C . ASN A 1 123 ? -4.781 -3.497 27.487 1.00 81.00 123 ASN A C 1
ATOM 943 O O . ASN A 1 123 ? -4.505 -3.302 26.298 1.00 81.00 123 ASN A O 1
ATOM 947 N N . LYS A 1 124 ? -4.770 -2.498 28.379 1.00 79.81 124 LYS A N 1
ATOM 948 C CA . LYS A 1 124 ? -4.488 -1.095 28.029 1.00 79.81 124 LYS A CA 1
ATOM 949 C C . LYS A 1 124 ? -3.127 -0.909 27.345 1.00 79.81 124 LYS A C 1
ATOM 951 O O . LYS A 1 124 ? -3.020 -0.091 26.437 1.00 79.81 124 LYS A O 1
ATOM 956 N N . SER A 1 125 ? -2.111 -1.664 27.764 1.00 80.56 125 SER A N 1
ATOM 957 C CA . SER A 1 125 ? -0.761 -1.595 27.191 1.00 80.56 125 SER A CA 1
ATOM 958 C C . SER A 1 125 ? -0.747 -2.066 25.733 1.00 80.56 125 SER A C 1
ATOM 960 O O . SER A 1 125 ? -0.307 -1.329 24.855 1.00 80.56 125 SER A O 1
ATOM 962 N N . ARG A 1 126 ? -1.333 -3.236 25.444 1.00 81.81 126 ARG A N 1
ATOM 963 C CA . ARG A 1 126 ? -1.442 -3.787 24.085 1.00 81.81 126 ARG A CA 1
ATOM 964 C C . ARG A 1 126 ? -2.231 -2.856 23.170 1.00 81.81 126 ARG A C 1
ATOM 966 O O . ARG A 1 126 ? -1.819 -2.617 22.043 1.00 81.81 126 ARG A O 1
ATOM 973 N N . TYR A 1 127 ? -3.324 -2.287 23.673 1.00 84.38 127 TYR A N 1
ATOM 974 C CA . TYR A 1 127 ? -4.112 -1.304 22.934 1.00 84.38 127 TYR A CA 1
ATOM 975 C C . TYR A 1 127 ? -3.295 -0.056 22.558 1.00 84.38 127 TYR A C 1
ATOM 977 O O . TYR A 1 127 ? -3.312 0.370 21.405 1.00 84.38 127 TYR A O 1
ATOM 985 N N . LEU A 1 128 ? -2.559 0.518 23.517 1.00 80.88 128 LEU A N 1
ATOM 986 C CA . LEU A 1 128 ? -1.738 1.706 23.277 1.00 80.88 128 LEU A CA 1
ATOM 987 C C . LEU A 1 128 ? -0.566 1.426 22.335 1.00 80.88 128 LEU A C 1
ATOM 989 O O . LEU A 1 128 ? -0.288 2.261 21.483 1.00 80.88 128 LEU A O 1
ATOM 993 N N . ARG A 1 129 ? 0.066 0.250 22.431 1.00 83.12 129 ARG A N 1
ATOM 994 C CA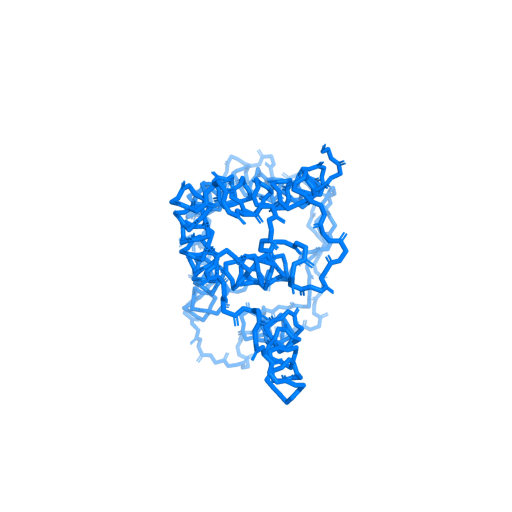 . ARG A 1 129 ? 1.110 -0.178 21.486 1.00 83.12 129 ARG A CA 1
ATOM 995 C C . ARG A 1 129 ? 0.572 -0.271 20.061 1.00 83.12 129 ARG A C 1
ATOM 997 O O . ARG A 1 129 ? 1.159 0.313 19.162 1.00 83.12 129 ARG A O 1
ATOM 1004 N N . MET A 1 130 ? -0.583 -0.912 19.859 1.00 82.69 130 MET A N 1
ATOM 1005 C CA . MET A 1 130 ? -1.205 -1.000 18.529 1.00 82.69 130 MET A CA 1
ATOM 1006 C C . MET A 1 130 ? -1.605 0.377 17.979 1.00 82.69 130 MET A C 1
ATOM 1008 O O . MET A 1 130 ? -1.454 0.632 16.790 1.00 82.69 130 MET A O 1
ATOM 1012 N N . MET A 1 131 ? -2.084 1.288 18.832 1.00 80.50 131 MET A N 1
ATOM 1013 C CA . MET A 1 131 ? -2.405 2.656 18.412 1.00 80.50 131 MET A CA 1
ATOM 1014 C C . MET A 1 131 ? -1.161 3.467 18.046 1.00 80.50 131 MET A C 1
ATOM 1016 O O . MET A 1 131 ? -1.177 4.185 17.045 1.00 80.50 131 MET A O 1
ATOM 1020 N N . ALA A 1 132 ? -0.103 3.367 18.853 1.00 80.25 132 ALA A N 1
ATOM 1021 C CA . ALA A 1 132 ? 1.173 4.013 18.579 1.00 80.25 132 ALA A CA 1
ATOM 1022 C C . ALA A 1 132 ? 1.760 3.498 17.263 1.00 80.25 132 ALA A C 1
ATOM 1024 O O . ALA A 1 132 ? 2.170 4.309 16.443 1.00 80.25 132 ALA A O 1
ATOM 1025 N N . LEU A 1 133 ? 1.691 2.186 17.025 1.00 78.94 133 LEU A N 1
ATOM 1026 C CA . LEU A 1 133 ? 2.108 1.548 15.781 1.00 78.94 133 LEU A CA 1
ATOM 1027 C C . LEU A 1 133 ? 1.364 2.118 14.566 1.00 78.94 133 LEU A C 1
ATOM 1029 O O . LEU A 1 133 ? 2.006 2.672 13.684 1.00 78.94 133 LEU A O 1
ATOM 1033 N N . CYS A 1 134 ? 0.025 2.071 14.546 1.00 78.69 134 CYS A N 1
ATOM 1034 C CA . CYS A 1 134 ? -0.752 2.584 13.408 1.00 78.69 134 CYS A CA 1
ATOM 1035 C C . CYS A 1 134 ? -0.545 4.091 13.169 1.00 78.69 134 CYS A C 1
ATOM 1037 O O . CYS A 1 134 ? -0.662 4.568 12.042 1.00 78.69 134 CYS A O 1
ATOM 1039 N N . SER A 1 135 ? -0.258 4.855 14.228 1.00 78.19 135 SER A N 1
ATOM 1040 C CA . SER A 1 135 ? 0.018 6.292 14.116 1.00 78.19 135 SER A CA 1
ATOM 1041 C C . SER A 1 135 ? 1.435 6.562 13.599 1.00 78.19 135 SER A C 1
ATOM 1043 O O . SER A 1 135 ? 1.614 7.418 12.737 1.00 78.19 135 SER A O 1
ATOM 1045 N N . ALA A 1 136 ? 2.434 5.834 14.107 1.00 78.62 136 ALA A N 1
ATOM 1046 C CA . ALA A 1 136 ? 3.833 5.954 13.704 1.00 78.62 136 ALA A CA 1
ATOM 1047 C C . ALA A 1 136 ? 4.043 5.507 12.257 1.00 78.62 136 ALA A C 1
ATOM 1049 O O . ALA A 1 136 ? 4.703 6.209 11.499 1.00 78.62 136 ALA A O 1
ATOM 1050 N N . GLU A 1 137 ? 3.411 4.401 11.861 1.00 77.81 137 GLU A N 1
ATOM 1051 C CA . GLU A 1 137 ? 3.389 3.915 10.482 1.00 77.81 137 GLU A CA 1
ATOM 1052 C C . GLU A 1 137 ? 2.941 5.020 9.525 1.00 77.81 137 GLU A C 1
ATOM 1054 O O . GLU A 1 137 ? 3.632 5.320 8.564 1.00 77.81 137 GLU A O 1
ATOM 1059 N N . MET A 1 138 ? 1.858 5.737 9.836 1.00 77.31 138 MET A N 1
ATOM 1060 C CA . MET A 1 138 ? 1.405 6.830 8.976 1.00 77.31 138 MET A CA 1
ATOM 1061 C C . MET A 1 138 ? 2.373 8.015 8.917 1.00 77.31 138 MET A C 1
ATOM 1063 O O . MET A 1 138 ? 2.579 8.604 7.856 1.00 77.31 138 MET A O 1
ATOM 1067 N N . LEU A 1 139 ? 2.929 8.396 10.069 1.00 78.06 139 LEU A N 1
ATOM 1068 C CA . LEU A 1 139 ? 3.842 9.534 10.183 1.00 78.06 139 LEU A CA 1
ATOM 1069 C C . LEU A 1 139 ? 5.185 9.278 9.496 1.00 78.06 139 LEU A C 1
ATOM 1071 O O . LEU A 1 139 ? 5.874 10.238 9.165 1.00 78.06 139 LEU A O 1
ATOM 1075 N N . ILE A 1 140 ? 5.550 8.014 9.293 1.00 80.81 140 ILE A N 1
ATOM 1076 C CA . ILE A 1 140 ? 6.805 7.607 8.663 1.00 80.81 140 ILE A CA 1
ATOM 1077 C C . ILE A 1 140 ? 6.567 7.250 7.192 1.00 80.81 140 ILE A C 1
ATOM 1079 O O . ILE A 1 140 ? 7.238 7.796 6.318 1.00 80.81 140 ILE A O 1
ATOM 1083 N N . ASP A 1 141 ? 5.572 6.416 6.892 1.00 79.38 141 ASP A N 1
ATOM 1084 C CA . ASP A 1 141 ? 5.345 5.896 5.542 1.00 79.38 141 ASP A CA 1
ATOM 1085 C C . ASP A 1 141 ? 4.879 6.979 4.569 1.00 79.38 141 ASP A C 1
ATOM 1087 O O . ASP A 1 141 ? 5.306 6.982 3.416 1.00 79.38 141 ASP A O 1
ATOM 1091 N N . LEU A 1 142 ? 4.031 7.924 4.999 1.00 83.19 142 LEU A N 1
ATOM 1092 C CA . LEU A 1 142 ? 3.528 8.963 4.097 1.00 83.19 142 LEU A CA 1
ATOM 1093 C C . LEU A 1 142 ? 4.646 9.929 3.652 1.00 83.19 142 LEU A C 1
ATOM 1095 O O . LEU A 1 142 ? 4.780 10.140 2.443 1.00 83.19 142 LEU A O 1
ATOM 1099 N N . PRO A 1 143 ? 5.492 10.486 4.546 1.00 86.88 143 PRO A N 1
ATOM 1100 C CA . PRO A 1 143 ? 6.650 11.269 4.119 1.00 86.88 143 PRO A CA 1
ATOM 1101 C C . PRO A 1 143 ? 7.655 10.464 3.296 1.00 86.88 143 PRO A C 1
ATOM 1103 O O . PRO A 1 143 ? 8.144 10.976 2.290 1.00 86.88 143 PRO A O 1
ATOM 1106 N N . LEU A 1 144 ? 7.944 9.213 3.676 1.00 84.88 144 LEU A N 1
ATOM 1107 C CA . LEU A 1 144 ? 8.849 8.352 2.908 1.00 84.88 144 LEU A CA 1
ATOM 1108 C C . LEU A 1 144 ? 8.333 8.123 1.487 1.00 84.88 144 LEU A C 1
ATOM 1110 O O . LEU A 1 144 ? 9.099 8.253 0.532 1.00 84.88 144 LEU A O 1
ATOM 1114 N N . TRP A 1 145 ? 7.034 7.864 1.338 1.00 86.50 145 TRP A N 1
ATOM 1115 C CA . TRP A 1 145 ? 6.392 7.718 0.038 1.00 86.50 145 TRP A CA 1
ATOM 1116 C C . TRP A 1 145 ? 6.498 9.004 -0.791 1.00 86.50 145 TRP A C 1
ATOM 1118 O O . TRP A 1 145 ? 6.885 8.952 -1.956 1.00 86.50 145 TRP A O 1
ATOM 1128 N N . ILE A 1 146 ? 6.244 10.178 -0.199 1.00 89.56 146 ILE A N 1
ATOM 1129 C CA . ILE A 1 146 ? 6.398 11.472 -0.891 1.00 89.56 146 ILE A CA 1
ATOM 1130 C C . ILE A 1 146 ? 7.844 11.667 -1.370 1.00 89.56 146 ILE A C 1
ATOM 1132 O O . ILE A 1 146 ? 8.061 12.056 -2.518 1.00 89.56 146 ILE A O 1
ATOM 1136 N N . ILE A 1 147 ? 8.830 11.371 -0.518 1.00 89.25 147 ILE A N 1
ATOM 1137 C CA . ILE A 1 147 ? 10.254 11.472 -0.864 1.00 89.25 147 ILE A CA 1
ATOM 1138 C C . ILE A 1 147 ? 10.588 10.524 -2.021 1.00 89.25 147 ILE A C 1
ATOM 1140 O O . ILE A 1 147 ? 11.211 10.955 -2.988 1.00 89.25 147 ILE A O 1
ATOM 1144 N N . GLN A 1 148 ? 10.132 9.269 -1.980 1.00 87.31 148 GLN A N 1
ATOM 1145 C CA . GLN A 1 148 ? 10.345 8.309 -3.068 1.00 87.31 148 GLN A CA 1
ATOM 1146 C C . GLN A 1 148 ? 9.759 8.774 -4.395 1.00 87.31 148 GLN A C 1
ATOM 1148 O O . GLN A 1 148 ? 10.432 8.693 -5.424 1.00 87.31 148 GLN A O 1
ATOM 1153 N N . GLN A 1 149 ? 8.528 9.290 -4.382 1.00 88.56 149 GLN A N 1
ATOM 1154 C CA . GLN A 1 149 ? 7.895 9.816 -5.588 1.00 88.56 149 GLN A CA 1
ATOM 1155 C C . GLN A 1 149 ? 8.622 11.063 -6.106 1.00 88.56 149 GLN A C 1
ATOM 1157 O O . GLN A 1 149 ? 8.758 11.224 -7.317 1.00 88.56 149 GLN A O 1
ATOM 1162 N N . GLY A 1 150 ? 9.147 11.905 -5.211 1.00 88.88 150 GLY A N 1
ATOM 1163 C CA . GLY A 1 150 ? 10.005 13.035 -5.563 1.00 88.88 150 GLY A CA 1
ATOM 1164 C C . GLY A 1 150 ? 11.308 12.592 -6.233 1.00 88.88 150 GLY A C 1
ATOM 1165 O O . GLY A 1 150 ? 11.640 13.088 -7.307 1.00 88.88 150 GLY A O 1
ATOM 1166 N N . LEU A 1 151 ? 12.004 11.606 -5.660 1.00 86.94 151 LEU A N 1
ATOM 1167 C CA . LEU A 1 151 ? 13.244 11.048 -6.215 1.00 86.94 151 LEU A CA 1
ATOM 1168 C C . LEU A 1 151 ? 13.027 10.339 -7.561 1.00 86.94 151 LEU A C 1
ATOM 1170 O O . LEU A 1 151 ? 13.893 10.401 -8.430 1.00 86.94 151 LEU A O 1
ATOM 1174 N N . ALA A 1 152 ? 11.874 9.693 -7.748 1.00 85.62 152 ALA A N 1
ATOM 1175 C CA . ALA A 1 152 ? 11.523 8.992 -8.982 1.00 85.62 152 ALA A CA 1
ATOM 1176 C C . ALA A 1 152 ? 10.909 9.904 -10.064 1.00 85.62 152 ALA A C 1
ATOM 1178 O O . ALA A 1 152 ? 10.758 9.474 -11.206 1.00 85.62 152 ALA A O 1
ATOM 1179 N N . SER A 1 153 ? 10.565 11.156 -9.739 1.00 86.94 153 SER A N 1
ATOM 1180 C CA . SER A 1 153 ? 9.829 12.059 -10.639 1.00 86.94 153 SER A CA 1
ATOM 1181 C C . SER A 1 153 ? 10.555 12.342 -11.959 1.00 86.94 153 SER A C 1
ATOM 1183 O O . SER A 1 153 ? 9.938 12.277 -13.021 1.00 86.94 153 SER A O 1
ATOM 1185 N N . GLU A 1 154 ? 11.868 12.581 -11.914 1.00 85.81 154 GLU A N 1
ATOM 1186 C CA . GLU A 1 154 ? 12.696 12.784 -13.110 1.00 85.81 154 GLU A CA 1
ATOM 1187 C C . GLU A 1 154 ? 12.702 11.538 -14.004 1.00 85.81 154 GLU A C 1
ATOM 1189 O O . GLU A 1 154 ? 12.565 11.646 -15.221 1.00 85.81 154 GLU A O 1
ATOM 1194 N N . GLN A 1 155 ? 12.800 10.348 -13.404 1.00 84.19 155 GLN A N 1
ATOM 1195 C CA . GLN A 1 155 ? 12.776 9.088 -14.142 1.00 84.19 155 GLN A CA 1
ATOM 1196 C C . GLN A 1 155 ? 11.408 8.841 -14.777 1.00 84.19 155 GLN A C 1
ATOM 1198 O O . GLN A 1 155 ? 11.332 8.438 -15.938 1.00 84.19 155 GLN A O 1
ATOM 1203 N N . TYR A 1 156 ? 10.324 9.131 -14.055 1.00 88.88 156 TYR A N 1
ATOM 1204 C CA . TYR A 1 156 ? 8.978 9.037 -14.610 1.00 88.88 156 TYR A CA 1
ATOM 1205 C C . TYR A 1 156 ? 8.789 9.993 -15.782 1.00 88.88 156 TYR A C 1
ATOM 1207 O O . TYR A 1 156 ? 8.224 9.588 -16.785 1.00 88.88 156 TYR A O 1
ATOM 1215 N N . ALA A 1 157 ? 9.301 11.223 -15.700 1.00 88.19 157 ALA A N 1
ATOM 1216 C CA . ALA A 1 157 ? 9.209 12.181 -16.799 1.00 88.19 157 ALA A CA 1
ATOM 1217 C C . ALA A 1 157 ? 9.968 11.715 -18.055 1.00 88.19 157 ALA A C 1
ATOM 1219 O O . ALA A 1 157 ? 9.497 11.939 -19.166 1.00 88.19 157 ALA A O 1
ATOM 1220 N N . ARG A 1 158 ? 11.117 11.045 -17.889 1.00 87.31 158 ARG A N 1
ATOM 1221 C CA . ARG A 1 158 ? 11.925 10.521 -19.005 1.00 87.31 158 ARG A CA 1
ATOM 1222 C C . ARG A 1 158 ? 11.341 9.261 -19.645 1.00 87.31 158 ARG A C 1
ATOM 1224 O O . ARG A 1 158 ? 11.492 9.073 -20.844 1.00 87.31 158 ARG A O 1
ATOM 1231 N N . THR A 1 159 ? 10.718 8.400 -18.846 1.00 89.44 159 THR A N 1
ATOM 1232 C CA . 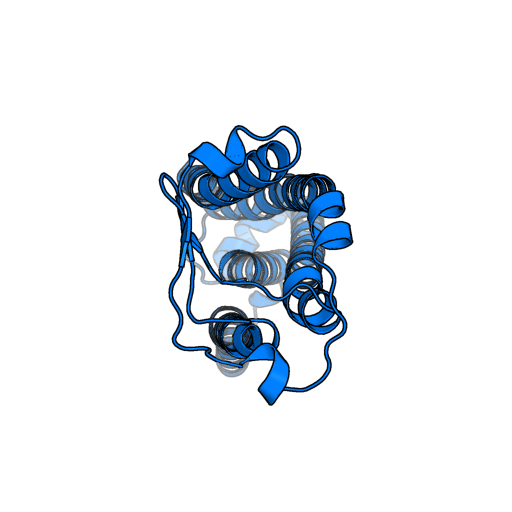THR A 1 159 ? 10.177 7.097 -19.283 1.00 89.44 159 THR A CA 1
ATOM 1233 C C . THR A 1 159 ? 8.673 7.120 -19.545 1.00 89.44 159 THR A C 1
ATOM 1235 O O . THR A 1 159 ? 8.088 6.082 -19.841 1.00 89.44 159 THR A O 1
ATOM 1238 N N . TYR A 1 160 ? 8.033 8.287 -19.420 1.00 93.75 160 TYR A N 1
ATOM 1239 C CA . TYR A 1 160 ? 6.607 8.4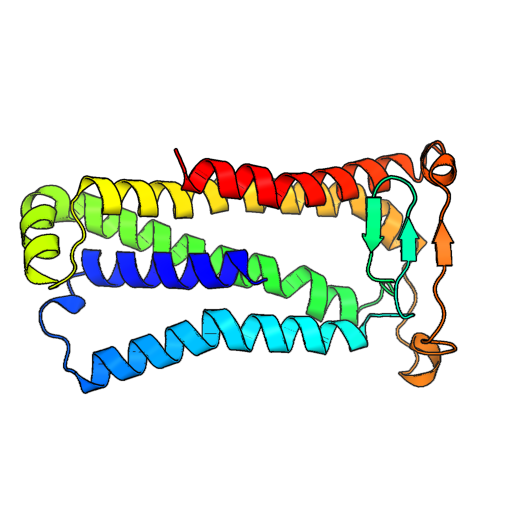28 -19.669 1.00 93.75 160 TYR A CA 1
ATOM 1240 C C . TYR A 1 160 ? 6.292 8.181 -21.143 1.00 93.75 160 TYR A C 1
ATOM 1242 O O . TYR A 1 160 ? 6.704 8.949 -22.014 1.00 93.75 160 TYR A O 1
ATOM 1250 N N . GLU A 1 161 ? 5.467 7.172 -21.403 1.00 93.94 161 GLU A N 1
ATOM 1251 C CA . GLU A 1 161 ? 4.934 6.894 -22.729 1.00 93.94 161 GLU A CA 1
ATOM 1252 C C . GLU A 1 161 ? 3.395 6.829 -22.699 1.00 93.94 161 GLU A C 1
ATOM 1254 O O . GLU A 1 161 ? 2.796 6.266 -21.772 1.00 93.94 161 GLU A O 1
ATOM 1259 N N . PRO A 1 162 ? 2.698 7.392 -23.706 1.00 94.50 162 PRO A N 1
ATOM 1260 C CA . PRO A 1 162 ? 1.248 7.287 -23.798 1.00 94.50 162 PRO A CA 1
ATOM 1261 C C . PRO A 1 162 ? 0.776 5.829 -23.824 1.00 94.50 162 PRO A C 1
ATOM 1263 O O . PRO A 1 162 ? 1.358 4.968 -24.485 1.00 94.50 162 PRO A O 1
ATOM 1266 N N . TYR A 1 163 ? -0.330 5.548 -23.135 1.00 95.31 163 TYR A N 1
ATOM 1267 C CA . TYR A 1 163 ? -0.952 4.227 -23.182 1.00 95.31 163 TYR A CA 1
ATOM 1268 C C . TYR A 1 163 ? -1.731 4.065 -24.492 1.00 95.31 163 TYR A C 1
ATOM 1270 O O . TYR A 1 163 ? -2.861 4.540 -24.598 1.00 95.31 163 TYR A O 1
ATOM 1278 N N . GLN A 1 164 ? -1.124 3.428 -25.497 1.00 94.19 164 GLN A N 1
ATOM 1279 C CA . GLN A 1 164 ? -1.734 3.307 -26.826 1.00 94.19 164 GLN A CA 1
ATOM 1280 C C . GLN A 1 164 ? -2.816 2.223 -26.884 1.00 94.19 164 GLN A C 1
ATOM 1282 O O . GLN A 1 164 ? -3.962 2.483 -27.237 1.00 94.19 164 GLN A O 1
ATOM 1287 N N . SER A 1 165 ? -2.450 0.984 -26.560 1.00 95.62 165 SER A N 1
ATOM 1288 C CA . SER A 1 165 ? -3.349 -0.169 -26.581 1.00 95.62 165 SER A CA 1
ATOM 1289 C C . SER A 1 165 ? -2.809 -1.282 -25.690 1.00 95.62 165 SER A C 1
ATOM 1291 O O . SER A 1 165 ? -1.609 -1.339 -25.413 1.00 95.62 165 SER A O 1
ATOM 1293 N N . TRP A 1 166 ? -3.684 -2.207 -25.289 1.00 94.88 166 TRP A N 1
ATOM 1294 C CA . TRP A 1 166 ? -3.284 -3.390 -24.525 1.00 94.88 166 TRP A CA 1
ATOM 1295 C C . TRP A 1 166 ? -2.191 -4.194 -25.241 1.00 94.88 166 TRP A C 1
ATOM 1297 O O . TRP A 1 166 ? -1.199 -4.570 -24.623 1.00 94.88 166 TRP A O 1
ATOM 1307 N N . SER A 1 167 ? -2.343 -4.415 -26.551 1.00 96.19 167 SER A N 1
ATOM 1308 C CA . SER A 1 167 ? -1.388 -5.171 -27.368 1.00 96.19 167 SER A CA 1
ATOM 1309 C C . SER A 1 167 ? -0.027 -4.494 -27.497 1.00 96.19 167 SER A C 1
ATOM 1311 O O . SER A 1 167 ? 0.969 -5.197 -27.607 1.00 96.19 167 SER A O 1
ATOM 1313 N N . TYR A 1 168 ? 0.020 -3.158 -27.486 1.00 95.31 168 TYR A N 1
ATOM 1314 C CA . TYR A 1 168 ? 1.278 -2.410 -27.524 1.00 95.31 168 TYR A CA 1
ATOM 1315 C C . TYR A 1 168 ? 2.049 -2.578 -26.213 1.00 95.31 168 TYR A C 1
ATOM 1317 O O . TYR A 1 168 ? 3.207 -2.976 -26.227 1.00 95.31 168 TYR A O 1
ATOM 1325 N N . VAL A 1 169 ? 1.381 -2.343 -25.080 1.00 94.44 169 VAL A N 1
ATOM 1326 C CA . VAL A 1 169 ? 2.022 -2.405 -23.757 1.00 94.44 169 VAL A CA 1
ATOM 1327 C C . VAL A 1 169 ? 2.479 -3.820 -23.415 1.00 94.44 169 VAL A C 1
ATOM 1329 O O . VAL A 1 169 ? 3.543 -3.982 -22.839 1.00 94.44 169 VAL A O 1
ATOM 1332 N N . HIS A 1 170 ? 1.718 -4.839 -23.817 1.00 95.88 170 HIS A N 1
ATOM 1333 C CA . HIS A 1 170 ? 2.024 -6.245 -23.530 1.00 95.88 170 HIS A CA 1
ATOM 1334 C C . HIS A 1 170 ? 2.752 -6.954 -24.679 1.00 95.88 170 HIS A C 1
ATOM 1336 O O . HIS A 1 170 ? 2.775 -8.191 -24.741 1.00 95.88 170 HIS A O 1
ATOM 1342 N N . TYR A 1 171 ? 3.318 -6.205 -25.626 1.00 94.62 171 TYR A N 1
ATOM 1343 C CA . TYR A 1 171 ? 4.084 -6.805 -26.706 1.00 94.62 171 TYR A CA 1
ATOM 1344 C C . TYR A 1 171 ? 5.307 -7.533 -26.133 1.00 94.62 171 TYR A C 1
ATOM 1346 O O . TYR A 1 171 ? 6.127 -6.949 -25.434 1.00 94.62 171 TYR A O 1
ATOM 1354 N N . GLY A 1 172 ? 5.428 -8.835 -26.405 1.00 93.19 172 GLY A N 1
ATOM 1355 C CA . GLY A 1 172 ? 6.527 -9.633 -25.858 1.00 93.19 172 GLY A CA 1
ATOM 1356 C C . GLY A 1 172 ? 6.488 -9.784 -24.331 1.00 93.19 172 GLY A C 1
ATOM 1357 O O . GLY A 1 172 ? 7.542 -9.955 -23.722 1.00 93.19 172 GLY A O 1
ATOM 1358 N N . PHE A 1 173 ? 5.301 -9.769 -23.708 1.00 92.19 173 PHE A N 1
ATOM 1359 C CA . PHE A 1 173 ? 5.130 -9.794 -22.246 1.00 92.19 173 PHE A CA 1
ATOM 1360 C C . PHE A 1 173 ? 5.947 -10.873 -21.512 1.00 92.19 173 PHE A C 1
ATOM 1362 O O . PHE A 1 173 ? 6.369 -10.665 -20.383 1.00 92.19 173 PHE A O 1
ATOM 1369 N N . GLY A 1 174 ? 6.210 -12.026 -22.137 1.00 93.19 174 GLY A N 1
ATOM 1370 C CA . GLY A 1 174 ? 7.008 -13.107 -21.543 1.00 93.19 174 GLY A CA 1
ATOM 1371 C C . GLY A 1 174 ? 8.489 -12.781 -21.304 1.00 93.19 174 GLY A C 1
ATOM 1372 O O . GLY A 1 174 ? 9.184 -13.597 -20.699 1.00 93.19 174 GLY A O 1
ATOM 1373 N N . THR A 1 175 ? 8.966 -11.625 -21.768 1.00 93.25 175 THR A N 1
ATOM 1374 C CA . THR A 1 175 ? 10.360 -11.192 -21.643 1.00 93.25 175 THR A CA 1
ATOM 1375 C C . THR A 1 175 ? 10.758 -11.010 -20.180 1.00 93.25 175 THR A C 1
ATOM 1377 O O . THR A 1 175 ? 9.995 -10.480 -19.372 1.00 93.25 175 THR A O 1
ATOM 1380 N N . VAL A 1 176 ? 11.971 -11.458 -19.854 1.00 94.06 176 VAL A N 1
ATOM 1381 C CA . VAL A 1 176 ? 12.628 -11.245 -18.563 1.00 94.06 176 VAL A CA 1
ATOM 1382 C C . VAL A 1 176 ? 13.986 -10.625 -18.851 1.00 94.06 176 VAL A C 1
ATOM 1384 O O . VAL A 1 176 ? 14.814 -11.257 -19.509 1.00 94.06 176 VAL A O 1
ATOM 1387 N N . LEU A 1 177 ? 14.205 -9.394 -18.393 1.00 92.00 177 LEU A N 1
ATOM 1388 C CA . LEU A 1 177 ? 15.481 -8.708 -18.584 1.00 92.00 177 LEU A CA 1
ATOM 1389 C C . LEU A 1 177 ? 16.351 -8.870 -17.340 1.00 92.00 177 LEU A C 1
ATOM 1391 O O . LEU A 1 177 ? 15.857 -8.837 -16.215 1.00 92.00 177 LEU A O 1
ATOM 1395 N N . SER A 1 178 ? 17.655 -9.034 -17.550 1.00 92.44 178 SER A N 1
ATOM 1396 C CA . SER A 1 178 ? 18.652 -8.987 -16.482 1.00 92.44 178 SER A CA 1
ATOM 1397 C C . SER A 1 178 ? 19.387 -7.657 -16.576 1.00 92.44 178 SER A C 1
ATOM 1399 O O . SER A 1 178 ? 20.042 -7.386 -17.582 1.00 92.44 178 SER A O 1
ATOM 1401 N N . ILE A 1 179 ? 19.263 -6.828 -15.545 1.00 89.62 179 ILE A N 1
ATOM 1402 C CA . ILE A 1 179 ? 19.823 -5.479 -15.495 1.00 89.62 179 ILE A CA 1
ATOM 1403 C C . ILE A 1 179 ? 21.063 -5.507 -14.587 1.00 89.62 179 ILE A C 1
ATOM 1405 O O . ILE A 1 179 ? 20.917 -5.790 -13.392 1.00 89.62 179 ILE A O 1
ATOM 1409 N N . PRO A 1 180 ? 22.271 -5.240 -15.124 1.00 90.69 180 PRO A N 1
ATOM 1410 C CA . PRO A 1 180 ? 23.493 -5.206 -14.324 1.00 90.69 180 PRO A CA 1
ATOM 1411 C C . PRO A 1 180 ? 23.487 -4.006 -13.372 1.00 90.69 180 PRO A C 1
ATOM 1413 O O . PRO A 1 180 ? 22.948 -2.945 -13.702 1.00 90.69 180 PRO A O 1
ATOM 1416 N N . SER A 1 181 ? 24.128 -4.139 -12.209 1.00 86.00 181 SER A N 1
ATOM 1417 C CA . SER A 1 181 ? 24.136 -3.067 -11.198 1.00 86.00 181 SER A CA 1
ATOM 1418 C C . SER A 1 181 ? 24.894 -1.814 -11.653 1.00 86.00 181 SER A C 1
ATOM 1420 O O . SER A 1 181 ? 24.653 -0.724 -11.142 1.00 86.00 181 SER A O 1
ATOM 1422 N N . THR A 1 182 ? 25.765 -1.943 -12.655 1.00 86.50 182 THR A N 1
ATOM 1423 C CA . THR A 1 182 ? 26.562 -0.840 -13.212 1.00 86.50 182 THR A CA 1
ATOM 1424 C C . THR A 1 182 ? 25.719 0.259 -13.854 1.00 86.50 182 THR A C 1
ATOM 1426 O O . THR A 1 182 ? 26.175 1.395 -13.975 1.00 86.50 182 THR A O 1
ATOM 1429 N N . ILE A 1 183 ? 24.466 -0.027 -14.235 1.00 84.12 183 ILE A N 1
ATOM 1430 C CA . ILE A 1 183 ? 23.574 1.001 -14.787 1.00 84.12 183 ILE A CA 1
ATOM 1431 C C . ILE A 1 183 ? 23.268 2.098 -13.760 1.00 84.12 183 ILE A C 1
ATOM 1433 O O . ILE A 1 183 ? 22.976 3.227 -14.143 1.00 84.12 183 ILE A O 1
ATOM 1437 N N . PHE A 1 184 ? 23.369 1.787 -12.466 1.00 82.19 184 PHE A N 1
ATOM 1438 C CA . PHE A 1 184 ? 23.079 2.708 -11.369 1.00 82.19 184 PHE A CA 1
ATOM 1439 C C . PHE A 1 184 ? 24.277 3.550 -10.927 1.00 82.19 184 PHE A C 1
ATOM 1441 O O . PHE A 1 184 ? 24.098 4.492 -10.152 1.00 82.19 184 PHE A O 1
ATOM 1448 N N . ASP A 1 185 ? 25.467 3.267 -11.464 1.00 84.25 185 ASP A N 1
ATOM 1449 C CA . ASP A 1 185 ? 26.639 4.138 -11.332 1.00 84.25 185 ASP A CA 1
ATOM 1450 C C . ASP A 1 185 ? 26.489 5.409 -12.188 1.00 84.25 185 ASP A C 1
ATOM 1452 O O . ASP A 1 185 ? 27.189 6.403 -11.985 1.00 84.25 185 ASP A O 1
ATOM 1456 N N . LEU A 1 186 ? 25.544 5.406 -13.138 1.00 83.62 186 LEU A N 1
ATOM 1457 C CA . LEU A 1 186 ? 25.196 6.585 -13.918 1.00 83.62 186 LEU A CA 1
ATOM 1458 C C . LEU A 1 186 ? 24.507 7.633 -13.022 1.00 83.62 186 LEU A C 1
ATOM 1460 O O . LEU A 1 186 ? 23.560 7.291 -12.303 1.00 83.62 186 LEU A O 1
ATOM 1464 N N . PRO A 1 187 ? 24.887 8.926 -13.115 1.00 77.62 187 PRO A N 1
ATOM 1465 C CA . PRO A 1 187 ? 24.318 9.992 -12.281 1.00 77.62 187 PRO A CA 1
ATOM 1466 C C . PRO A 1 187 ? 22.785 10.061 -12.320 1.00 77.62 187 PRO A C 1
ATOM 1468 O O . PRO A 1 187 ? 22.140 10.361 -11.316 1.00 77.62 187 PRO A O 1
ATOM 1471 N N . ASP A 1 188 ? 22.206 9.739 -13.476 1.00 74.81 188 ASP A N 1
ATOM 1472 C CA . ASP A 1 188 ? 20.765 9.779 -13.719 1.00 74.81 188 ASP A CA 1
ATOM 1473 C C . ASP A 1 188 ? 20.000 8.597 -13.101 1.00 74.81 188 ASP A C 1
ATOM 1475 O O . ASP A 1 188 ? 18.835 8.736 -12.731 1.00 74.81 188 ASP A O 1
ATOM 1479 N N . ALA A 1 189 ? 20.643 7.437 -12.960 1.00 77.38 189 ALA A N 1
ATOM 1480 C CA . ALA A 1 189 ? 20.027 6.221 -12.427 1.00 77.38 189 ALA A CA 1
ATOM 1481 C C . ALA A 1 189 ? 20.243 6.066 -10.912 1.00 77.38 189 ALA A C 1
ATOM 1483 O O . ALA A 1 189 ? 19.505 5.335 -10.247 1.00 77.38 189 ALA A O 1
ATOM 1484 N N . HIS A 1 190 ? 21.197 6.801 -10.337 1.00 82.44 190 HIS A N 1
ATOM 1485 C CA . HIS A 1 190 ? 21.527 6.732 -8.915 1.00 82.44 190 HIS A CA 1
ATOM 1486 C C . HIS A 1 190 ? 20.339 7.078 -7.995 1.00 82.44 190 HIS A C 1
ATOM 1488 O O . HIS A 1 190 ? 20.100 6.411 -6.988 1.00 82.44 190 HIS A O 1
ATOM 1494 N N . LYS A 1 191 ? 19.518 8.076 -8.359 1.00 83.25 191 LYS A N 1
ATOM 1495 C CA . LYS A 1 191 ? 18.295 8.421 -7.601 1.00 83.25 191 LYS A CA 1
ATOM 1496 C C . LYS A 1 191 ? 17.271 7.280 -7.601 1.00 83.25 191 LYS A C 1
ATOM 1498 O O . LYS A 1 191 ? 16.618 7.039 -6.584 1.00 83.25 191 LYS A O 1
ATOM 1503 N N . ALA A 1 192 ? 17.146 6.564 -8.721 1.00 77.94 192 ALA A N 1
ATOM 1504 C CA . ALA A 1 192 ? 16.251 5.416 -8.841 1.00 77.94 192 ALA A CA 1
ATOM 1505 C C . ALA A 1 192 ? 16.730 4.239 -7.976 1.00 77.94 192 ALA A C 1
ATOM 1507 O O . ALA A 1 192 ? 15.908 3.606 -7.313 1.00 77.94 192 ALA A O 1
ATOM 1508 N N . TRP A 1 193 ? 18.048 4.014 -7.895 1.00 82.44 193 TRP A N 1
ATOM 1509 C CA . TRP A 1 193 ? 18.633 3.049 -6.960 1.00 82.44 193 TRP A CA 1
ATOM 1510 C C . TRP A 1 193 ? 18.275 3.383 -5.512 1.00 82.44 193 TRP A C 1
ATOM 1512 O O . TRP A 1 193 ? 17.715 2.540 -4.814 1.00 82.44 193 TRP A O 1
ATOM 1522 N N . ILE A 1 194 ? 18.512 4.624 -5.069 1.00 84.06 194 ILE A N 1
ATOM 1523 C CA . ILE A 1 194 ? 18.175 5.055 -3.702 1.00 84.06 194 ILE A CA 1
ATOM 1524 C C . ILE A 1 194 ? 16.685 4.833 -3.418 1.00 84.06 194 ILE A C 1
ATOM 1526 O O . ILE A 1 194 ? 16.334 4.264 -2.386 1.00 84.06 194 ILE A O 1
ATOM 1530 N N . SER A 1 195 ? 15.804 5.219 -4.345 1.00 81.88 195 SER A N 1
ATOM 1531 C CA . SER A 1 195 ? 14.357 5.019 -4.197 1.00 81.88 195 SER A CA 1
ATOM 1532 C C . SER A 1 195 ? 13.981 3.535 -4.070 1.00 81.88 195 SER A C 1
ATOM 1534 O O . SER A 1 195 ? 13.170 3.162 -3.214 1.00 81.88 195 SER A O 1
ATOM 1536 N N . SER A 1 196 ? 14.608 2.663 -4.865 1.00 79.88 196 SER A N 1
ATOM 1537 C CA . SER A 1 196 ? 14.390 1.215 -4.789 1.00 79.88 196 SER A CA 1
ATOM 1538 C C . SER A 1 196 ? 14.876 0.620 -3.462 1.00 79.88 196 SER A C 1
ATOM 1540 O O . SER A 1 196 ? 14.163 -0.170 -2.842 1.00 79.88 196 SER A O 1
ATOM 1542 N N . GLU A 1 197 ? 16.021 1.075 -2.954 1.00 83.81 197 GLU A N 1
ATOM 1543 C CA . GLU A 1 197 ? 16.578 0.617 -1.684 1.00 83.81 197 GLU A CA 1
ATOM 1544 C C . GLU A 1 197 ? 15.722 1.088 -0.501 1.00 83.81 197 GLU A C 1
ATOM 1546 O O . GLU A 1 197 ? 15.398 0.302 0.390 1.00 83.81 197 GLU A O 1
ATOM 1551 N N . MET A 1 198 ? 15.236 2.333 -0.534 1.00 81.00 198 MET A N 1
ATOM 1552 C CA . MET A 1 198 ? 14.262 2.832 0.442 1.00 81.00 198 MET A CA 1
ATOM 1553 C C . MET A 1 198 ? 13.009 1.944 0.490 1.00 81.00 198 MET A C 1
ATOM 1555 O O . MET A 1 198 ? 12.552 1.592 1.580 1.00 81.00 198 MET A O 1
ATOM 1559 N N . SER A 1 199 ? 12.490 1.504 -0.666 1.00 78.31 199 SER A N 1
ATOM 1560 C CA . SER A 1 199 ? 11.319 0.610 -0.724 1.00 78.31 199 SER A CA 1
ATOM 1561 C C . SER A 1 199 ? 11.602 -0.717 -0.025 1.00 78.31 199 SER A C 1
ATOM 1563 O O . SER A 1 199 ? 10.765 -1.211 0.731 1.00 78.31 199 SER A O 1
ATOM 1565 N N . ARG A 1 200 ? 12.796 -1.282 -0.251 1.00 80.62 200 ARG A N 1
ATOM 1566 C CA . ARG A 1 200 ? 13.218 -2.562 0.336 1.00 80.62 200 ARG A CA 1
ATOM 1567 C C . ARG A 1 200 ? 13.282 -2.502 1.855 1.00 80.62 200 ARG A C 1
ATOM 1569 O O . ARG A 1 200 ? 12.807 -3.428 2.505 1.00 80.62 200 ARG A O 1
ATOM 1576 N N . TRP A 1 201 ? 13.828 -1.425 2.419 1.00 80.88 201 TRP A N 1
ATOM 1577 C CA . TRP A 1 201 ? 13.982 -1.283 3.872 1.00 80.88 201 TRP A CA 1
ATOM 1578 C C . TRP A 1 201 ? 12.713 -0.827 4.591 1.00 80.88 201 TRP A C 1
ATOM 1580 O O . TRP A 1 201 ? 12.593 -1.052 5.795 1.00 80.88 201 TRP A O 1
ATOM 1590 N N . THR A 1 202 ? 11.730 -0.272 3.878 1.00 74.69 202 THR A N 1
ATOM 1591 C CA . THR A 1 202 ? 10.476 0.200 4.490 1.00 74.69 202 THR A CA 1
ATOM 1592 C C . THR A 1 202 ? 9.712 -0.939 5.185 1.00 74.69 202 THR A C 1
ATOM 1594 O O . THR A 1 202 ? 9.267 -0.788 6.324 1.00 74.69 202 THR A O 1
ATOM 1597 N N . ALA A 1 203 ? 9.599 -2.118 4.560 1.00 70.06 203 ALA A N 1
ATOM 1598 C CA . ALA A 1 203 ? 8.882 -3.259 5.147 1.00 70.06 203 ALA A CA 1
ATOM 1599 C C . ALA A 1 203 ? 9.592 -3.876 6.382 1.00 70.06 203 ALA A C 1
ATOM 1601 O O . ALA A 1 203 ? 8.932 -4.097 7.397 1.00 70.06 203 ALA A O 1
ATOM 1602 N N . PRO A 1 204 ? 10.919 -4.118 6.373 1.00 76.69 204 PRO A N 1
ATOM 1603 C CA . PRO A 1 204 ? 11.651 -4.516 7.573 1.00 76.69 204 PRO A CA 1
ATOM 1604 C C . PRO A 1 204 ? 11.547 -3.487 8.701 1.00 76.69 204 PRO A C 1
ATOM 1606 O O . PRO A 1 204 ? 11.236 -3.858 9.828 1.00 76.69 204 PRO A O 1
ATOM 1609 N N . VAL A 1 205 ? 11.761 -2.199 8.417 1.00 74.00 205 VAL A N 1
ATOM 1610 C CA . VAL A 1 205 ? 11.743 -1.144 9.444 1.00 74.00 205 VAL A CA 1
ATOM 1611 C C . VAL A 1 205 ? 10.357 -1.010 10.077 1.00 74.00 205 VAL A C 1
ATOM 1613 O O . VAL A 1 205 ? 10.249 -0.949 11.303 1.00 74.00 205 VAL A O 1
ATOM 1616 N N . SER A 1 206 ? 9.289 -1.047 9.273 1.00 67.56 206 SER A N 1
ATOM 1617 C CA . SER A 1 206 ? 7.917 -1.068 9.796 1.00 67.56 206 SER A CA 1
ATOM 1618 C C . SER A 1 206 ? 7.638 -2.327 10.621 1.00 67.56 206 SER A C 1
ATOM 1620 O O . SER A 1 206 ? 7.075 -2.222 11.707 1.00 67.56 206 SER A O 1
ATOM 1622 N N . GLY A 1 207 ? 8.113 -3.501 10.191 1.00 66.31 207 GLY A N 1
ATOM 1623 C CA . GLY A 1 207 ? 8.014 -4.745 10.959 1.00 66.31 207 GLY A CA 1
ATOM 1624 C C . GLY A 1 207 ? 8.718 -4.693 12.320 1.00 66.31 207 GLY A C 1
ATOM 1625 O O . GLY A 1 207 ? 8.186 -5.202 13.305 1.00 66.31 207 GLY A O 1
ATOM 1626 N N . TRP A 1 208 ? 9.873 -4.033 12.419 1.00 68.06 208 TRP A N 1
ATOM 1627 C CA . TRP A 1 208 ? 10.569 -3.841 13.696 1.00 68.06 208 TRP A CA 1
ATOM 1628 C C . TRP A 1 208 ? 9.774 -2.965 14.671 1.00 68.06 208 TRP A C 1
ATOM 1630 O O . TRP A 1 208 ? 9.756 -3.251 15.869 1.00 68.06 208 TRP A O 1
ATOM 1640 N N . MET A 1 209 ? 9.043 -1.964 14.169 1.00 59.81 209 MET A N 1
ATOM 1641 C CA . MET A 1 209 ? 8.134 -1.165 15.000 1.00 59.81 209 MET A CA 1
ATOM 1642 C C . MET A 1 209 ? 6.969 -1.989 15.575 1.00 59.81 209 MET A C 1
ATOM 1644 O O . MET A 1 209 ? 6.424 -1.616 16.608 1.00 59.81 209 MET A O 1
ATOM 1648 N N . VAL A 1 210 ? 6.595 -3.114 14.947 1.00 55.12 210 VAL A N 1
ATOM 1649 C CA . VAL A 1 210 ? 5.535 -4.019 15.440 1.00 55.12 210 VAL A CA 1
ATOM 1650 C C . VAL A 1 210 ? 5.996 -4.844 16.649 1.00 55.12 210 VAL A C 1
ATOM 1652 O O . VAL A 1 210 ? 5.174 -5.223 17.485 1.00 55.12 210 VAL A O 1
ATOM 1655 N N . ILE A 1 211 ? 7.292 -5.162 16.729 1.00 51.88 211 ILE A N 1
ATOM 1656 C CA . ILE A 1 211 ? 7.845 -6.097 17.722 1.00 51.88 211 ILE A CA 1
ATOM 1657 C C . ILE A 1 211 ? 8.261 -5.376 19.020 1.00 51.88 211 ILE A C 1
ATOM 1659 O O . ILE A 1 211 ? 8.105 -5.945 20.107 1.00 51.88 211 ILE A O 1
ATOM 1663 N N . LEU A 1 212 ? 8.739 -4.129 18.924 1.00 41.16 212 LEU A N 1
ATOM 1664 C CA . LEU A 1 212 ? 9.113 -3.281 20.070 1.00 41.16 212 LEU A CA 1
ATOM 1665 C C . LEU A 1 212 ? 7.893 -2.722 20.827 1.00 41.16 212 LEU A C 1
ATOM 1667 O O . LEU A 1 212 ? 7.984 -2.586 22.065 1.00 41.16 212 LEU A O 1
#

Sequence (212 aa):
MGVPCASLCVAKKLEAIASTRIVSVSAKEKRRTLIIDLFISIFIPIVYSTLSIVYQGHRFDIIEGIGCNPATYVSWPYILLGIIPPPIISAISLVYSCMCLKHFVVRRKQFTAVLCSAGSDLNKSRYLRMMALCSAEMLIDLPLWIIQQGLASEQYARTYEPYQSWSYVHYGFGTVLSIPSTIFDLPDAHKAWISSEMSRWTAPVSGWMVIL

pLDDT: mean 85.48, std 8.75, range [41.16, 96.19]

InterPro domains:
  IPR001499 GPCR fungal pheromone mating factor, STE3 [PF02076] (1-211)
  IPR001499 GPCR fungal pheromone mating factor, STE3 [PR00899] (10-23)
  IPR001499 GPCR fungal pheromone mating factor, STE3 [PR00899] (37-56)
  IPR001499 GPCR fungal pherom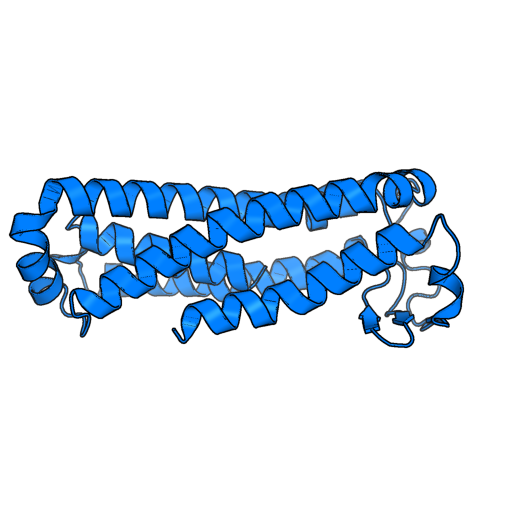one mating factor, STE3 [PR00899] (59-75)
  IPR001499 GPCR fungal pheromone mating factor, STE3 [PR00899] (77-96)
  IPR001499 GPCR fungal pheromone mating factor, STE3 [PR00899] (96-111)
  IPR001499 GPCR fungal pheromone mating factor, STE3 [PR00899] (120-139)
  IPR001499 GPCR fungal pheromone mating factor, STE3 [PR00899] (200-212)
  IPR001499 GPCR fungal pheromone mating factor, STE3 [PTHR28097] (2-211)
  IPR001546 GPCR fungal pheromone A receptor [PR00900] (14-25)
  IPR001546 GPCR fungal pheromone A receptor [PR00900] (43-59)
  IPR001546 GPCR fungal pheromone A receptor [PR00900] (95-107)
  IPR001546 GPCR fungal pheromone A receptor [PR00900] (111-127)

Foldseek 3Di:
DLVLLLLLLLLLVLLCLLVLVLLDDDPVRVVVSVVVSCCSNPVVVVVLVVLQLQQALADWEQEPPQGTGGRGQLEPSCCVRPLPPSVVSLVSSQVSLVSSVVSCVVCVVCSQVSVVSSPDPDGPVNSVLSSCLSNVLSVPVVVLSVVLCVLCVLVSVVRYDYDDDSCNSHPHRHDYHYHYNVVCVDPSNVSVVVSSVSVVVSVVVSVVSNVD

Secondary structure (DSSP, 8-state):
-HHHHHHHHHHHHHHHHHTTGGGG--HHHHHHHHHHHHIIIIIHHHHHHHHGGGGEEEEEEEETTTEEEEEE--SHHHIIIIISHHHHHHHHHHHHHHHHHHHHHHHTTTHHHHHHHTT----HHHHHHHHHHHHHHHHHHHHHHHHHHHHHHHHHHHH------HHHHTTTTT-EEEE-GGGGGSHHHHHHHHHHHHHHHHHHHHHHHHH-

Organism: NCBI:txid1280837